Protein 9YH9 (pdb70)

Foldseek 3Di:
DVPPADQWDDADDAFDQPDQDDPDAEADAVQEQAPPFQAKEKEFEAARSRQGQAFKKKFKAAADQQGDGDNPHRRRTHIWTAHRRRMTMHTHHFGHKDFPDDPPDDPPTQIAWTKMWIWIDDVPRTFHTHIAHAPPTPCLVPHPTRDPLRHWDDPDPPNRYTYDYGYTHD/DPVPQDQWDDADDAFDPPDADDPDAEADAQQEQAPPFQAKEKEFEAARSRQGDAFKKKFKAAAAQVQHGDNPHRRRTHIWTQHRRRMTMHTHHFGHKDFPDDPVDPPPTDIAWTKMWIWIDDVPRTFHTHIAHAPPTPCLVPHPTRDVLRHWDDPDCVSNYTYDYGYTHDDDD

Structure (mmCIF, N/CA/C/O backbone):
data_9YH9
#
_entry.id   9YH9
#
_cell.length_a   47.745
_cell.length_b   56.463
_cell.length_c   138.456
_cell.angle_alpha   90.00
_cell.angle_beta   90.00
_cell.angle_gamma   90.00
#
_symmetry.space_group_name_H-M   'P 21 21 21'
#
loop_
_entity.id
_entity.type
_entity.pdbx_description
1 polymer 'Catechol 1,2-deoxygenase'
2 non-polymer 'FE (III) ION'
3 water water
#
loop_
_atom_site.group_PDB
_atom_site.id
_atom_site.type_symbol
_atom_site.label_atom_id
_atom_site.label_alt_id
_atom_site.label_comp_id
_atom_site.label_asym_id
_atom_site.label_entity_id
_atom_site.label_seq_id
_atom_site.pdbx_PDB_ins_code
_atom_site.Cartn_x
_atom_site.Cartn_y
_atom_site.Cartn_z
_atom_site.occupancy
_atom_site.B_iso_or_equiv
_atom_site.auth_seq_id
_atom_site.auth_comp_id
_atom_site.auth_asym_id
_atom_site.auth_atom_id
_atom_site.pdbx_PDB_model_num
ATOM 1 N N . GLY A 1 4 ? -35.930 -5.716 6.151 1.00 65.03 4 GLY A N 1
ATOM 2 C CA . GLY A 1 4 ? -35.065 -4.654 5.671 1.00 61.98 4 GLY A CA 1
ATOM 3 C C . GLY A 1 4 ? -34.335 -3.971 6.811 1.00 65.58 4 GLY A C 1
ATOM 4 O O . GLY A 1 4 ? -34.462 -4.389 7.963 1.00 57.64 4 GLY A O 1
ATOM 5 N N . TYR A 1 5 ? -33.586 -2.906 6.499 1.00 63.63 5 TYR A N 1
ATOM 6 C CA . TYR A 1 5 ? -32.792 -2.228 7.523 1.00 65.41 5 TYR A CA 1
ATOM 7 C C . TYR A 1 5 ? -33.640 -1.848 8.736 1.00 61.63 5 TYR A C 1
ATOM 8 O O . TYR A 1 5 ? -33.220 -2.034 9.886 1.00 54.48 5 TYR A O 1
ATOM 17 N N . GLY A 1 6 ? -34.844 -1.331 8.497 1.00 47.95 6 GLY A N 1
ATOM 18 C CA . GLY A 1 6 ? -35.580 -0.659 9.557 1.00 59.23 6 GLY A CA 1
ATOM 19 C C . GLY A 1 6 ? -35.766 -1.480 10.820 1.00 51.38 6 GLY A C 1
ATOM 20 O O . GLY A 1 6 ? -35.833 -0.922 11.916 1.00 54.15 6 GLY A O 1
ATOM 21 N N . ALA A 1 7 ? -35.857 -2.807 10.695 1.00 53.79 7 ALA A N 1
ATOM 22 C CA . ALA A 1 7 ? -36.202 -3.652 11.835 1.00 56.44 7 ALA A CA 1
ATOM 23 C C . ALA A 1 7 ? -35.024 -3.952 12.756 1.00 54.43 7 ALA A C 1
ATOM 24 O O . ALA A 1 7 ? -35.233 -4.354 13.908 1.00 49.38 7 ALA A O 1
ATOM 26 N N . GLN A 1 8 ? -33.805 -3.752 12.292 1.00 45.29 8 GLN A N 1
ATOM 27 C CA . GLN A 1 8 ? -32.653 -4.354 12.942 1.00 39.12 8 GLN A CA 1
ATOM 28 C C . GLN A 1 8 ? -32.183 -3.518 14.127 1.00 32.19 8 GLN A C 1
ATOM 29 O O . GLN A 1 8 ? -31.838 -2.349 13.947 1.00 35.84 8 GLN A O 1
ATOM 35 N N . PRO A 1 9 ? -32.101 -4.082 15.331 1.00 34.83 9 PRO A N 1
ATOM 36 C CA . PRO A 1 9 ? -31.515 -3.343 16.457 1.00 27.29 9 PRO A CA 1
ATOM 37 C C . PRO A 1 9 ? -30.027 -3.077 16.242 1.00 28.53 9 PRO A C 1
ATOM 38 O O . PRO A 1 9 ? -29.372 -3.729 15.425 1.00 29.53 9 PRO A O 1
ATOM 42 N N . ARG A 1 10 ? -29.514 -2.074 16.965 1.00 24.95 10 ARG A N 1
ATOM 43 C CA . ARG A 1 10 ? -28.085 -1.802 16.986 1.00 24.02 10 ARG A CA 1
ATOM 44 C C . ARG A 1 10 ? -27.370 -2.933 17.712 1.00 24.02 10 ARG A C 1
ATOM 45 O O . ARG A 1 10 ? -27.853 -3.441 18.728 1.00 22.16 10 ARG A O 1
ATOM 53 N N . HIS A 1 11 ? -26.237 -3.367 17.163 1.00 22.18 11 HIS A N 1
ATOM 54 C CA . HIS A 1 11 ? -25.465 -4.418 17.796 1.00 19.27 11 HIS A CA 1
ATOM 55 C C . HIS A 1 11 ? -24.851 -3.905 19.082 1.00 19.41 11 HIS A C 1
ATOM 56 O O . HIS A 1 11 ? -24.613 -2.699 19.250 1.00 20.69 11 HIS A O 1
ATOM 63 N N . LEU A 1 12 ? -24.612 -4.835 20.016 1.00 20.34 12 LEU A N 1
ATOM 64 C CA . LEU A 1 12 ? -23.910 -4.527 21.261 1.00 18.41 12 LEU A CA 1
ATOM 65 C C . LEU A 1 12 ? -22.417 -4.632 21.031 1.00 20.63 12 LEU A C 1
ATOM 66 O O . LEU A 1 12 ? -21.965 -5.570 20.383 1.00 17.80 12 LEU A O 1
ATOM 71 N N . PRO A 1 13 ? -21.626 -3.716 21.568 1.00 19.87 13 PRO A N 1
ATOM 72 C CA . PRO A 1 13 ? -20.164 -3.855 21.437 1.00 19.86 13 PRO A CA 1
ATOM 73 C C . PRO A 1 13 ? -19.635 -5.133 22.079 1.00 21.14 13 PRO A C 1
ATOM 74 O O . PRO A 1 13 ? -20.096 -5.560 23.139 1.00 18.80 13 PRO A O 1
ATOM 78 N N . LEU A 1 14 ? -18.616 -5.716 21.438 1.00 19.90 14 LEU A N 1
ATOM 79 C CA . LEU A 1 14 ? -18.019 -6.954 21.936 1.00 18.23 14 LEU A CA 1
ATOM 80 C C . LEU A 1 14 ? -17.188 -6.690 23.184 1.00 20.41 14 LEU A C 1
ATOM 81 O O . LEU A 1 14 ? -16.510 -5.657 23.290 1.00 20.49 14 LEU A O 1
ATOM 86 N N . THR A 1 15 ? -17.289 -7.598 24.149 1.00 17.70 15 THR A N 1
ATOM 87 C CA . THR A 1 15 ? -16.387 -7.579 25.299 1.00 17.99 15 THR A CA 1
ATOM 88 C C . THR A 1 15 ? -14.975 -7.773 24.796 1.00 17.05 15 THR A C 1
ATOM 89 O O . THR A 1 15 ? -14.712 -8.682 24.001 1.00 18.64 15 THR A O 1
ATOM 93 N N . GLY A 1 16 ? -14.063 -6.925 25.271 1.00 20.15 16 GLY A N 1
ATOM 94 C CA . GLY A 1 16 ? -12.702 -7.007 24.825 1.00 19.24 16 GLY A CA 1
ATOM 95 C C . GLY A 1 16 ? -12.032 -8.287 25.292 1.00 19.71 16 GLY A C 1
ATOM 96 O O . GLY A 1 16 ? -12.407 -8.882 26.312 1.00 17.03 16 GLY A O 1
ATOM 97 N N . THR A 1 17 ? -11.034 -8.713 24.528 1.00 18.22 17 THR A N 1
ATOM 98 C CA . THR A 1 17 ? -10.160 -9.814 24.944 1.00 15.92 17 THR A CA 1
ATOM 99 C C . THR A 1 17 ? -9.120 -9.312 25.953 1.00 15.80 17 THR A C 1
ATOM 100 O O . THR A 1 17 ? -8.929 -8.104 26.147 1.00 17.28 17 THR A O 1
ATOM 104 N N . ASP A 1 18 ? -8.382 -10.255 26.548 1.00 15.38 18 ASP A N 1
ATOM 105 C CA . ASP A 1 18 ? -7.251 -9.915 27.406 1.00 14.00 18 ASP A CA 1
ATOM 106 C C . ASP A 1 18 ? -6.286 -11.087 27.376 1.00 16.19 18 ASP A C 1
ATOM 107 O O . ASP A 1 18 ? -6.587 -12.146 26.813 1.00 17.29 18 ASP A O 1
ATOM 112 N N . ILE A 1 19 ? -5.074 -10.833 27.870 1.00 15.83 19 ILE A N 1
ATOM 113 C CA . ILE A 1 19 ? -4.026 -11.847 27.881 1.00 17.11 19 ILE A CA 1
ATOM 114 C C . ILE A 1 19 ? -4.465 -13.018 28.750 1.00 16.06 19 ILE A C 1
ATOM 115 O O . ILE A 1 19 ? -5.226 -12.858 29.715 1.00 17.85 19 ILE A O 1
ATOM 120 N N . LEU A 1 20 ? -3.970 -14.214 28.392 1.00 15.62 20 LEU A N 1
ATOM 121 C CA . LEU A 1 20 ? -4.212 -15.415 29.172 1.00 19.47 20 LEU A CA 1
ATOM 122 C C . LEU A 1 20 ? -3.479 -15.359 30.504 1.00 16.84 20 LEU A C 1
ATOM 123 O O . LEU A 1 20 ? -3.998 -15.819 31.524 1.00 17.34 20 LEU A O 1
ATOM 128 N N . GLY A 1 21 ? -2.254 -14.849 30.486 1.00 18.04 21 GLY A N 1
ATOM 129 C CA . GLY A 1 21 ? -1.361 -14.925 31.613 1.00 16.63 21 GLY A CA 1
ATOM 130 C C . GLY A 1 21 ? -0.791 -16.326 31.699 1.00 17.90 21 GLY A C 1
ATOM 131 O O . GLY A 1 21 ? -1.075 -17.188 30.858 1.00 22.02 21 GLY A O 1
ATOM 132 N N . PRO A 1 22 ? 0.051 -16.578 32.699 1.00 16.55 22 PRO A N 1
ATOM 133 C CA . PRO A 1 22 ? 0.724 -17.887 32.806 1.00 17.05 22 PRO A CA 1
ATOM 134 C C . PRO A 1 22 ? 0.032 -18.915 33.688 1.00 17.05 22 PRO A C 1
ATOM 135 O O . PRO A 1 22 ? 0.571 -20.020 33.852 1.00 19.96 22 PRO A O 1
ATOM 139 N N . PHE A 1 23 ? -1.119 -18.579 34.274 1.00 16.95 23 PHE A N 1
ATOM 140 C CA . PHE A 1 23 ? -1.693 -19.394 35.343 1.00 18.15 23 PHE A CA 1
ATOM 141 C C . PHE A 1 23 ? -2.962 -20.139 34.930 1.00 17.50 23 PHE A C 1
ATOM 142 O O . PHE A 1 23 ? -3.599 -20.769 35.790 1.00 17.81 23 PHE A O 1
ATOM 150 N N . TYR A 1 24 ? -3.324 -20.149 33.644 1.00 16.68 24 TYR A N 1
ATOM 151 C CA . TYR A 1 24 ? -4.457 -20.968 33.225 1.00 17.92 24 TYR A CA 1
ATOM 152 C C . TYR A 1 24 ? -4.124 -22.444 33.336 1.00 18.62 24 TYR A C 1
ATOM 153 O O . TYR A 1 24 ? -3.031 -22.882 32.954 1.00 19.73 24 TYR A O 1
ATOM 162 N N . ARG A 1 25 ? -5.085 -23.226 33.826 1.00 16.90 25 ARG A N 1
ATOM 163 C CA . ARG A 1 25 ? -4.915 -24.675 33.903 1.00 17.11 25 ARG A CA 1
ATOM 164 C C . ARG A 1 25 ? -6.173 -25.348 33.368 1.00 16.49 25 ARG A C 1
ATOM 165 O O . ARG A 1 25 ? -7.264 -25.181 33.953 1.00 19.99 25 ARG A O 1
ATOM 173 N N . PRO A 1 26 ? -6.073 -26.123 32.290 1.00 18.14 26 PRO A N 1
ATOM 174 C CA . PRO A 1 26 ? -7.227 -26.914 31.849 1.00 17.28 26 PRO A CA 1
ATOM 175 C C . PRO A 1 26 ? -7.629 -27.949 32.884 1.00 19.39 26 PRO A C 1
ATOM 176 O O . PRO A 1 26 ? -6.833 -28.379 33.723 1.00 19.98 26 PRO A O 1
ATOM 180 N N . GLY A 1 27 ? -8.896 -28.344 32.816 1.00 20.26 27 GLY A N 1
ATOM 181 C CA . GLY A 1 27 ? -9.424 -29.411 33.637 1.00 21.81 27 GLY A CA 1
ATOM 182 C C . GLY A 1 27 ? -10.203 -28.986 34.861 1.00 19.95 27 GLY A C 1
ATOM 183 O O . GLY A 1 27 ? -10.521 -29.846 35.700 1.00 24.63 27 GLY A O 1
ATOM 184 N N . ALA A 1 28 ? -10.535 -27.703 34.983 1.00 20.96 28 ALA A N 1
ATOM 185 C CA . ALA A 1 28 ? -11.254 -27.233 36.160 1.00 18.88 28 ALA A CA 1
ATOM 186 C C . ALA A 1 28 ? -12.619 -27.912 36.224 1.00 24.26 28 ALA A C 1
ATOM 187 O O . ALA A 1 28 ? -13.228 -28.172 35.185 1.00 21.41 28 ALA A O 1
ATOM 189 N N . PRO A 1 29 ? -13.075 -28.294 37.414 1.00 25.33 29 PRO A N 1
ATOM 190 C CA . PRO A 1 29 ? -14.338 -29.024 37.527 1.00 22.20 29 PRO A CA 1
ATOM 191 C C . PRO A 1 29 ? -15.538 -28.119 37.297 1.00 23.06 29 PRO A C 1
ATOM 192 O O . PRO A 1 29 ? -15.498 -26.921 37.567 1.00 20.13 29 PRO A O 1
ATOM 196 N N . ASP A 1 30 ? -16.614 -28.712 36.791 1.00 23.19 30 ASP A N 1
ATOM 197 C CA . ASP A 1 30 ? -17.902 -28.039 36.840 1.00 25.16 30 ASP A CA 1
ATOM 198 C C . ASP A 1 30 ? -18.280 -27.827 38.302 1.00 25.31 30 ASP A C 1
ATOM 199 O O . ASP A 1 30 ? -18.074 -28.699 39.150 1.00 28.14 30 ASP A O 1
ATOM 204 N N . ARG A 1 31 ? -18.795 -26.643 38.606 1.00 21.18 31 ARG A N 1
ATOM 205 C CA . ARG A 1 31 ? -19.153 -26.226 39.959 1.00 24.77 31 ARG A CA 1
ATOM 206 C C . ARG A 1 31 ? -20.650 -25.956 39.921 1.00 24.42 31 ARG A C 1
ATOM 207 O O . ARG A 1 31 ? -21.082 -24.838 39.580 1.00 24.21 31 ARG A O 1
ATOM 215 N N . PRO A 1 32 ? -21.483 -26.964 40.186 1.00 30.20 32 PRO A N 1
ATOM 216 C CA . PRO A 1 32 ? -22.925 -26.749 40.037 1.00 29.31 32 PRO A CA 1
ATOM 217 C C . PRO A 1 32 ? -23.476 -25.701 40.985 1.00 31.72 32 PRO A C 1
ATOM 218 O O . PRO A 1 32 ? -24.450 -25.025 40.632 1.00 37.30 32 PRO A O 1
ATOM 222 N N . ASP A 1 33 ? -22.889 -25.533 42.168 1.00 31.19 33 ASP A N 1
ATOM 223 C CA . ASP A 1 33 ? -23.320 -24.479 43.085 1.00 35.06 33 ASP A CA 1
ATOM 224 C C . ASP A 1 33 ? -22.566 -23.167 42.895 1.00 31.20 33 ASP A C 1
ATOM 225 O O . ASP A 1 33 ? -22.822 -22.210 43.636 1.00 31.70 33 ASP A O 1
ATOM 230 N N . GLY A 1 34 ? -21.666 -23.080 41.909 1.00 26.93 34 GLY A N 1
ATOM 231 C CA . GLY A 1 34 ? -20.933 -21.866 41.626 1.00 24.84 34 GLY A CA 1
ATOM 232 C C . GLY A 1 34 ? -19.862 -21.493 42.624 1.00 23.94 34 GLY A C 1
ATOM 233 O O . GLY A 1 34 ? -19.278 -20.416 42.505 1.00 25.11 34 GLY A O 1
ATOM 234 N N . VAL A 1 35 ? -19.581 -22.328 43.615 1.00 27.37 35 VAL A N 1
ATOM 235 C CA . VAL A 1 35 ? -18.677 -21.937 44.686 1.00 22.58 35 VAL A CA 1
ATOM 236 C C . VAL A 1 35 ? -17.251 -22.306 44.306 1.00 23.29 35 VAL A C 1
ATOM 237 O O . VAL A 1 35 ? -16.918 -23.487 44.165 1.00 23.81 35 VAL A O 1
ATOM 241 N N . LEU A 1 36 ? -16.397 -21.290 44.165 1.00 23.45 36 LEU A N 1
ATOM 242 C CA . LEU A 1 36 ? -15.026 -21.520 43.713 1.00 22.91 36 LEU A CA 1
ATOM 243 C C . LEU A 1 36 ? -14.058 -21.850 44.833 1.00 23.77 36 LEU A C 1
ATOM 244 O O . LEU A 1 36 ? -12.966 -22.350 44.551 1.00 26.36 36 LEU A O 1
ATOM 249 N N . CYS A 1 37 ? -14.405 -21.565 46.088 1.00 22.74 37 CYS A N 1
ATOM 250 C CA . CYS A 1 37 ? -13.482 -21.832 47.173 1.00 26.19 37 CYS A CA 1
ATOM 251 C C . CYS A 1 37 ? -14.240 -21.875 48.484 1.00 30.65 37 CYS A C 1
ATOM 252 O O . CYS A 1 37 ? -15.340 -21.332 48.620 1.00 28.69 37 CYS A O 1
ATOM 255 N N . ASP A 1 38 ? -13.602 -22.518 49.443 1.00 30.06 38 ASP A N 1
ATOM 256 C CA . ASP A 1 38 ? -14.068 -22.523 50.816 1.00 37.40 38 ASP A CA 1
ATOM 257 C C . ASP A 1 38 ? -14.128 -21.103 51.352 1.00 34.70 38 ASP A C 1
ATOM 258 O O . ASP A 1 38 ? -13.228 -20.299 51.109 1.00 32.03 38 ASP A O 1
ATOM 263 N N . GLY A 1 39 ? -15.207 -20.780 52.065 1.00 33.31 39 GLY A N 1
ATOM 264 C CA . GLY A 1 39 ? -15.331 -19.460 52.665 1.00 30.93 39 GLY A CA 1
ATOM 265 C C . GLY A 1 39 ? -15.614 -18.331 51.704 1.00 31.53 39 GLY A C 1
ATOM 266 O O . GLY A 1 39 ? -15.446 -17.166 52.067 1.00 32.64 39 GLY A O 1
ATOM 267 N N . ALA A 1 40 ? -16.061 -18.634 50.491 1.00 27.97 40 ALA A N 1
ATOM 268 C CA . ALA A 1 40 ? -16.379 -17.585 49.537 1.00 29.15 40 ALA A CA 1
ATOM 269 C C . ALA A 1 40 ? -17.485 -16.680 50.077 1.00 32.89 40 ALA A C 1
ATOM 270 O O . ALA A 1 40 ? -18.463 -17.151 50.658 1.00 31.21 40 ALA A O 1
ATOM 272 N N . THR A 1 41 ? -17.323 -15.363 49.890 1.00 30.21 41 THR A N 1
ATOM 273 C CA . THR A 1 41 ? -18.347 -14.400 50.287 1.00 32.67 41 THR A CA 1
ATOM 274 C C . THR A 1 41 ? -18.704 -13.369 49.216 1.00 34.04 41 THR A C 1
ATOM 275 O O . THR A 1 41 ? -19.623 -12.569 49.440 1.00 33.91 41 THR A O 1
ATOM 279 N N . VAL A 1 42 ? -18.017 -13.360 48.075 1.00 25.07 42 VAL A N 1
ATOM 280 C CA . VAL A 1 42 ? -18.203 -12.366 47.028 1.00 24.79 42 VAL A CA 1
ATOM 281 C C . VAL A 1 42 ? -18.916 -13.024 45.858 1.00 27.36 42 VAL A C 1
ATOM 282 O O . VAL A 1 42 ? -18.482 -14.066 45.366 1.00 27.89 42 VAL A O 1
ATOM 286 N N . GLU A 1 43 ? -19.989 -12.412 45.393 1.00 24.32 43 GLU A N 1
ATOM 287 C CA . GLU A 1 43 ? -20.776 -12.969 44.298 1.00 22.74 43 GLU A CA 1
ATOM 288 C C . GLU A 1 43 ? -20.549 -12.134 43.050 1.00 22.64 43 GLU A C 1
ATOM 289 O O . GLU A 1 43 ? -20.616 -10.904 43.111 1.00 24.78 43 GLU A O 1
ATOM 295 N N . LEU A 1 44 ? -20.282 -12.803 41.933 1.00 21.70 44 LEU A N 1
ATOM 296 C CA . LEU A 1 44 ? -20.329 -12.211 40.601 1.00 21.44 44 LEU A CA 1
ATOM 297 C C . LEU A 1 44 ? -21.479 -12.857 39.840 1.00 24.48 44 LEU A C 1
ATOM 298 O O . LEU A 1 44 ? -21.602 -14.087 39.827 1.00 24.45 44 LEU A O 1
ATOM 303 N N . ASN A 1 45 ? -22.319 -12.040 39.212 1.00 23.87 45 ASN A N 1
ATOM 304 C CA . ASN A 1 45 ? -23.436 -12.538 38.415 1.00 23.29 45 ASN A CA 1
ATOM 305 C C . ASN A 1 45 ? -23.555 -11.715 37.144 1.00 25.18 45 ASN 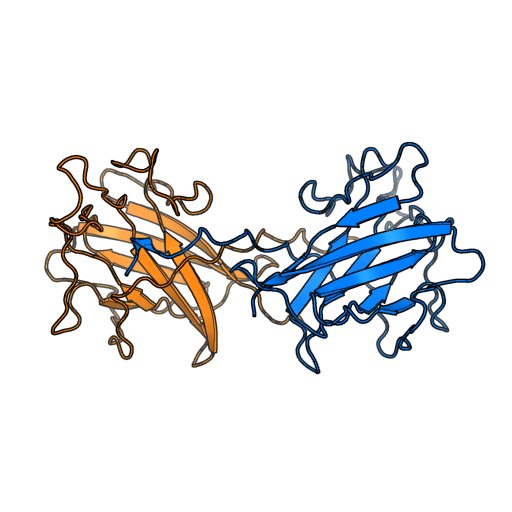A C 1
ATOM 306 O O . ASN A 1 45 ? -22.934 -10.662 37.004 1.00 23.82 45 ASN A O 1
ATOM 311 N N . GLY A 1 46 ? -24.362 -12.200 36.203 1.00 21.90 46 GLY A N 1
ATOM 312 C CA . GLY A 1 46 ? -24.570 -11.466 34.968 1.00 20.39 46 GLY A CA 1
ATOM 313 C C . GLY A 1 46 ? -25.150 -12.365 33.890 1.00 22.31 46 GLY A C 1
ATOM 314 O O . GLY A 1 46 ? -25.696 -13.425 34.183 1.00 21.90 46 GLY A O 1
ATOM 315 N N . ARG A 1 47 ? -25.058 -11.888 32.646 1.00 18.74 47 ARG A N 1
ATOM 316 C CA . ARG A 1 47 ? -25.560 -12.622 31.494 1.00 22.35 47 ARG A CA 1
ATOM 317 C C . ARG A 1 47 ? -24.467 -12.786 30.464 1.00 23.24 47 ARG A C 1
ATOM 318 O O . ARG A 1 47 ? -23.537 -11.980 30.398 1.00 21.98 47 ARG A O 1
ATOM 326 N N . VAL A 1 48 ? -24.591 -13.828 29.645 1.00 17.98 48 VAL A N 1
ATOM 327 C CA . VAL A 1 48 ? -23.792 -13.992 28.436 1.00 19.40 48 VAL A CA 1
ATOM 328 C C . VAL A 1 48 ? -24.726 -13.769 27.255 1.00 19.92 48 VAL A C 1
ATOM 329 O O . VAL A 1 48 ? -25.712 -14.500 27.093 1.00 20.70 48 VAL A O 1
ATOM 333 N N . LEU A 1 49 ? -24.413 -12.765 26.453 1.00 20.95 49 LEU A N 1
ATOM 334 C CA . LEU A 1 49 ? -25.186 -12.356 25.292 1.00 19.15 49 LEU A CA 1
ATOM 335 C C . LEU A 1 49 ? -24.301 -12.416 24.055 1.00 18.52 49 LEU A C 1
ATOM 336 O O . LEU A 1 49 ? -23.068 -12.355 24.149 1.00 19.58 49 LEU A O 1
ATOM 341 N N . ASP A 1 50 ? -24.919 -12.512 22.891 1.00 18.89 50 ASP A N 1
ATOM 342 C CA . ASP A 1 50 ? -24.184 -12.327 21.644 1.00 20.48 50 ASP A CA 1
ATOM 343 C C . ASP A 1 50 ? -24.341 -10.887 21.143 1.00 20.42 50 ASP A C 1
ATOM 344 O O . ASP A 1 50 ? -24.948 -10.034 21.798 1.00 21.02 50 ASP A O 1
ATOM 349 N N . GLN A 1 51 ? -23.739 -10.601 19.981 1.00 20.56 51 GLN A N 1
ATOM 350 C CA . GLN A 1 51 ? -23.682 -9.220 19.489 1.00 24.60 51 GLN A CA 1
ATOM 351 C C . GLN A 1 51 ? -25.054 -8.670 19.122 1.00 25.35 51 GLN A C 1
ATOM 352 O O . GLN A 1 51 ? -25.209 -7.453 18.980 1.00 27.58 51 GLN A O 1
ATOM 358 N N . GLU A 1 52 ? -26.044 -9.530 18.956 1.00 23.07 52 GLU A N 1
ATOM 359 C CA . GLU A 1 52 ? -27.405 -9.109 18.670 1.00 26.07 52 GLU A CA 1
ATOM 360 C C . GLU A 1 52 ? -28.208 -8.931 19.936 1.00 26.02 52 GLU A C 1
ATOM 361 O O . GLU A 1 52 ? -29.407 -8.606 19.872 1.00 33.92 52 GLU A O 1
ATOM 367 N N . GLY A 1 53 ? -27.575 -9.134 21.083 1.00 24.26 53 GLY A N 1
ATOM 368 C CA . GLY A 1 53 ? -28.273 -9.084 22.349 1.00 25.93 53 GLY A CA 1
ATOM 369 C C . GLY A 1 53 ? -29.048 -10.331 22.703 1.00 28.67 53 GLY A C 1
ATOM 370 O O . GLY A 1 53 ? -29.834 -10.305 23.664 1.00 31.95 53 GLY A O 1
ATOM 371 N N . LYS A 1 54 ? -28.874 -11.418 21.959 1.00 30.63 54 LYS A N 1
ATOM 372 C CA . LYS A 1 54 ? -29.572 -12.666 22.260 1.00 31.72 54 LYS A CA 1
ATOM 373 C C . LYS A 1 54 ? -28.790 -13.465 23.295 1.00 26.20 54 LYS A C 1
ATOM 374 O O . LYS A 1 54 ? -27.558 -13.462 23.317 1.00 26.67 54 LYS A O 1
ATOM 380 N N . THR A 1 55 ? -29.518 -14.153 24.157 1.00 30.36 55 THR A N 1
ATOM 381 C CA . THR A 1 55 ? -28.841 -14.903 25.194 1.00 26.28 55 THR A CA 1
ATOM 382 C C . THR A 1 55 ? -28.160 -16.129 24.600 1.00 27.61 55 THR A C 1
ATOM 383 O O . THR A 1 55 ? -28.645 -16.749 23.647 1.00 32.34 55 THR A O 1
ATOM 387 N N . VAL A 1 56 ? -27.020 -16.462 25.181 1.00 27.46 56 VAL A N 1
ATOM 388 C CA . VAL A 1 56 ? -26.232 -17.616 24.768 1.00 27.21 56 VAL A CA 1
ATOM 389 C C . VAL A 1 56 ? -26.525 -18.693 25.805 1.00 29.53 56 VAL A C 1
ATOM 390 O O . VAL A 1 56 ? -25.864 -18.805 26.851 1.00 29.72 56 VAL A O 1
ATOM 394 N N . SER A 1 57 ? -27.514 -19.512 25.487 1.00 32.78 57 SER A N 1
ATOM 395 C CA A SER A 1 57 ? -27.931 -20.568 26.399 0.38 35.45 57 SER A CA 1
ATOM 396 C CA B SER A 1 57 ? -27.933 -20.573 26.391 0.62 35.48 57 SER A CA 1
ATOM 397 C C . SER A 1 57 ? -26.832 -21.617 26.538 1.00 33.53 57 SER A C 1
ATOM 398 O O . SER A 1 57 ? -26.244 -22.063 25.547 1.00 39.89 57 SER A O 1
ATOM 403 N N . GLY A 1 58 ? -26.556 -22.009 27.783 1.00 36.53 58 GLY A N 1
ATOM 404 C CA . GLY A 1 58 ? -25.595 -23.062 28.050 1.00 33.50 58 GLY A CA 1
ATOM 405 C C . GLY A 1 58 ? -24.151 -22.659 27.926 1.00 28.81 58 GLY A C 1
ATOM 406 O O . GLY A 1 58 ? -23.263 -23.520 28.003 1.00 30.94 58 GLY A O 1
ATOM 407 N N . ALA A 1 59 ? -23.876 -21.381 27.740 1.00 23.83 59 ALA A N 1
ATOM 408 C CA . ALA A 1 59 ? -22.498 -20.933 27.801 1.00 21.75 59 ALA A CA 1
ATOM 409 C C . ALA A 1 59 ? -21.882 -21.320 29.137 1.00 22.24 59 ALA A C 1
ATOM 410 O O . ALA A 1 59 ? -22.567 -21.416 30.151 1.00 27.01 59 ALA A O 1
ATOM 412 N N . VAL A 1 60 ? -20.574 -21.550 29.136 1.00 20.47 60 VAL A N 1
ATOM 413 C CA . VAL A 1 60 ? -19.847 -21.889 30.360 1.00 19.43 60 VAL A CA 1
ATOM 414 C C . VAL A 1 60 ? -18.723 -20.887 30.564 1.00 19.47 60 VAL A C 1
ATOM 415 O O . VAL A 1 60 ? -17.997 -20.554 29.624 1.00 21.79 60 VAL A O 1
ATOM 419 N N A LEU A 1 61 ? -18.569 -20.423 31.806 0.20 17.60 61 LEU A N 1
ATOM 420 N N B LEU A 1 61 ? -18.614 -20.379 31.783 0.80 17.49 61 LEU A N 1
ATOM 421 C CA A LEU A 1 61 ? -17.458 -19.561 32.203 0.20 18.20 61 LEU A CA 1
ATOM 422 C CA B LEU A 1 61 ? -17.471 -19.571 32.194 0.80 18.20 61 LEU A CA 1
ATOM 423 C C A LEU A 1 61 ? -16.386 -20.392 32.902 0.20 17.77 61 LEU A C 1
ATOM 424 C C B LEU A 1 61 ? -16.414 -20.462 32.851 0.80 17.77 61 LEU A C 1
ATOM 425 O O A LEU A 1 61 ? -16.632 -20.961 33.972 0.20 18.59 61 LEU A O 1
ATOM 426 O O B LEU A 1 61 ? -16.707 -21.182 33.813 0.80 18.77 61 LEU A O 1
ATOM 435 N N . ASP A 1 62 ? -15.199 -20.432 32.304 1.00 15.62 62 ASP A N 1
ATOM 436 C CA . ASP A 1 62 ? -14.040 -21.188 32.798 1.00 15.79 62 ASP A CA 1
ATOM 437 C C . ASP A 1 62 ? -13.204 -20.134 33.526 1.00 15.85 62 ASP A C 1
ATOM 438 O O . ASP A 1 62 ? -12.566 -19.299 32.891 1.00 15.62 62 ASP A O 1
ATOM 443 N N . VAL A 1 63 ? -13.259 -20.129 34.862 1.00 16.46 63 VAL A N 1
ATOM 444 C CA . VAL A 1 63 ? -12.817 -19.003 35.680 1.00 16.31 63 VAL A CA 1
ATOM 445 C C . VAL A 1 63 ? -11.595 -19.402 36.497 1.00 14.70 63 VAL A C 1
ATOM 446 O O . VAL A 1 63 ? -11.531 -20.513 37.015 1.00 16.81 63 VAL A O 1
ATOM 450 N N . TRP A 1 64 ? -10.624 -18.484 36.628 1.00 14.87 64 TRP A N 1
ATOM 451 C CA . TRP A 1 64 ? -9.531 -18.711 37.557 1.00 15.49 64 TRP A CA 1
ATOM 452 C C . TRP A 1 64 ? -9.032 -17.380 38.090 1.00 14.89 64 TRP A C 1
ATOM 453 O O . TRP A 1 64 ? -9.123 -16.351 37.413 1.00 14.84 64 TRP A O 1
ATOM 464 N N . GLN A 1 65 ? -8.516 -17.415 39.313 1.00 16.42 65 GLN A N 1
ATOM 465 C CA . GLN A 1 65 ? -8.051 -16.203 39.963 1.00 15.08 65 GLN A CA 1
ATOM 466 C C . GLN A 1 65 ? -7.092 -16.530 41.097 1.00 14.15 65 GLN A C 1
ATOM 467 O O . GLN A 1 65 ? -6.976 -17.668 41.550 1.00 16.85 65 GLN A O 1
ATOM 473 N N . ALA A 1 66 ? -6.414 -15.475 41.563 1.00 17.35 66 ALA A N 1
ATOM 474 C CA . ALA A 1 66 ? -5.611 -15.512 42.769 1.00 15.93 66 ALA A CA 1
ATOM 475 C C . ALA A 1 66 ? -6.483 -15.406 44.026 1.00 19.53 66 ALA A C 1
ATOM 476 O O . ALA A 1 66 ? -7.627 -14.908 44.009 1.00 18.63 66 ALA A O 1
ATOM 478 N N . ASP A 1 67 ? -5.926 -15.887 45.131 1.00 18.38 67 ASP A N 1
ATOM 479 C CA . ASP A 1 67 ? -6.534 -15.739 46.449 1.00 18.55 67 ASP A CA 1
ATOM 480 C C . ASP A 1 67 ? -6.234 -14.342 46.995 1.00 19.55 67 ASP A C 1
ATOM 481 O O . ASP A 1 67 ? -5.661 -13.498 46.311 1.00 21.99 67 ASP A O 1
ATOM 486 N N . ALA A 1 68 ? -6.659 -14.068 48.231 1.00 24.29 68 ALA A N 1
ATOM 487 C CA . ALA A 1 68 ? -6.557 -12.714 48.754 1.00 25.51 68 ALA A CA 1
ATOM 488 C C . ALA A 1 68 ? -5.108 -12.280 48.934 1.00 28.93 68 ALA A C 1
ATOM 489 O O . ALA A 1 68 ? -4.833 -11.081 48.999 1.00 29.80 68 ALA A O 1
ATOM 491 N N . GLU A 1 69 ? -4.181 -13.230 48.999 1.00 26.58 69 GLU A N 1
ATOM 492 C CA . GLU A 1 69 ? -2.757 -12.942 49.100 1.00 29.35 69 GLU A CA 1
ATOM 493 C C . GLU A 1 69 ? -2.068 -12.890 47.738 1.00 27.02 69 GLU A C 1
ATOM 494 O O . GLU A 1 69 ? -0.840 -12.720 47.687 1.00 31.32 69 GLU A O 1
ATOM 500 N N . GLY A 1 70 ? -2.825 -13.011 46.641 1.00 24.47 70 GLY A N 1
ATOM 501 C CA . GLY A 1 70 ? -2.258 -12.917 45.311 1.00 20.82 70 GLY A CA 1
ATOM 502 C C . GLY A 1 70 ? -1.644 -14.186 44.784 1.00 25.61 70 GLY A C 1
ATOM 503 O O . GLY A 1 70 ? -0.847 -14.127 43.832 1.00 26.97 70 GLY A O 1
ATOM 504 N N . ARG A 1 71 ? -2.013 -15.339 45.346 1.00 21.56 71 ARG A N 1
ATOM 505 C CA . ARG A 1 71 ? -1.488 -16.625 44.914 1.00 20.89 71 ARG A CA 1
ATOM 506 C C . ARG A 1 71 ? -2.520 -17.448 44.169 1.00 23.71 71 ARG A C 1
ATOM 507 O O . ARG A 1 71 ? -3.668 -17.576 44.606 1.00 21.57 71 ARG A O 1
ATOM 515 N N . TYR A 1 72 ? -2.081 -18.050 43.073 1.00 19.94 72 TYR A N 1
ATOM 516 C CA . TYR A 1 72 ? -2.864 -19.002 42.307 1.00 18.69 72 TYR A CA 1
ATOM 517 C C . TYR A 1 72 ? -2.573 -20.430 42.777 1.00 20.21 72 TYR A C 1
ATOM 518 O O . TYR A 1 72 ? -1.455 -20.763 43.156 1.00 24.04 72 TYR A O 1
ATOM 527 N N . ASP A 1 73 ? -3.576 -21.293 42.654 1.00 21.85 73 ASP A N 1
ATOM 528 C CA . ASP A 1 73 ? -3.394 -22.719 42.931 1.00 22.05 73 ASP A CA 1
ATOM 529 C C . ASP A 1 73 ? -2.810 -23.385 41.688 1.00 22.43 73 ASP A C 1
ATOM 530 O O . ASP A 1 73 ? -3.474 -23.493 40.654 1.00 21.93 73 ASP A O 1
ATOM 535 N N . LEU A 1 74 ? -1.551 -23.795 41.773 1.00 28.32 74 LEU A N 1
ATOM 536 C CA . LEU A 1 74 ? -0.892 -24.483 40.672 1.00 30.69 74 LEU A CA 1
ATOM 537 C C . LEU A 1 74 ? -0.989 -26.000 40.772 1.00 35.65 74 LEU A C 1
ATOM 538 O O . LEU A 1 74 ? -0.559 -26.695 39.845 1.00 56.45 74 LEU A O 1
ATOM 543 N N . ASP A 1 75 ? -1.529 -26.531 41.869 1.00 29.84 75 ASP A N 1
ATOM 544 C CA . ASP A 1 75 ? -1.543 -27.963 42.120 1.00 35.25 75 ASP A CA 1
ATOM 545 C C . ASP A 1 75 ? -2.935 -28.553 42.020 1.00 39.32 75 ASP A C 1
ATOM 546 O O . ASP A 1 75 ? -3.069 -29.771 41.864 1.00 44.91 75 ASP A O 1
ATOM 551 N N . GLY A 1 76 ? -3.961 -27.731 42.165 1.00 29.85 76 GLY A N 1
ATOM 552 C CA . GLY A 1 76 ? -5.323 -28.210 42.194 1.00 29.87 76 GLY A CA 1
ATOM 553 C C . GLY A 1 76 ? -6.234 -27.137 41.653 1.00 23.45 76 GLY A C 1
ATOM 554 O O . GLY A 1 76 ? -5.798 -26.233 40.924 1.00 22.58 76 GLY A O 1
ATOM 555 N N . TYR A 1 77 ? -7.504 -27.155 42.047 1.00 21.50 77 TYR A N 1
ATOM 556 C CA . TYR A 1 77 ? -8.461 -26.268 41.413 1.00 20.72 77 TYR A CA 1
ATOM 557 C C . TYR A 1 77 ? -9.142 -25.327 42.406 1.00 21.68 77 TYR A C 1
ATOM 558 O O . TYR A 1 77 ? -10.257 -24.844 42.162 1.00 19.86 77 TYR A O 1
ATOM 567 N N . THR A 1 78 ? -8.502 -25.025 43.541 1.00 23.40 78 THR A N 1
ATOM 568 C CA A THR A 1 78 ? -9.017 -23.952 44.381 0.63 23.40 78 THR A CA 1
ATOM 569 C CA B THR A 1 78 ? -9.030 -23.956 44.378 0.37 23.42 78 THR A CA 1
ATOM 570 C C . THR A 1 78 ? -9.012 -22.647 43.587 1.00 20.64 78 THR A C 1
ATOM 571 O O . THR A 1 78 ? -8.060 -22.343 42.848 1.00 19.86 78 THR A O 1
ATOM 578 N N . LEU A 1 79 ? -10.109 -21.896 43.693 1.00 20.63 79 LEU A N 1
ATOM 579 C CA . LEU A 1 79 ? -10.333 -20.650 42.938 1.00 17.26 79 LEU A CA 1
ATOM 580 C C . LEU A 1 79 ? -10.236 -20.854 41.413 1.00 17.70 79 LEU A C 1
ATOM 581 O O . LEU A 1 79 ? -9.828 -19.945 40.668 1.00 18.01 79 LEU A O 1
ATOM 586 N N . ARG A 1 80 ? -10.653 -22.028 40.934 1.00 15.15 80 ARG A N 1
ATOM 587 C CA . ARG A 1 80 ? -10.812 -22.349 39.523 1.00 14.81 80 ARG A CA 1
ATOM 588 C C . ARG A 1 80 ? -12.136 -23.090 39.378 1.00 18.79 80 ARG A C 1
ATOM 589 O O . ARG A 1 80 ? -12.494 -23.895 40.241 1.00 21.59 80 ARG A O 1
ATOM 597 N N . GLY A 1 81 ? -12.848 -22.868 38.285 1.00 15.55 81 GLY A N 1
ATOM 598 C CA . GLY A 1 81 ? -14.040 -23.663 38.090 1.00 14.73 81 GLY A CA 1
ATOM 599 C C . GLY A 1 81 ? -14.700 -23.339 36.772 1.00 15.41 81 GLY A C 1
ATOM 600 O O . GLY A 1 81 ? -14.492 -22.274 36.198 1.00 17.68 81 GLY A O 1
ATOM 601 N N . ARG A 1 82 ? -15.578 -24.244 36.360 1.00 19.18 82 ARG A N 1
ATOM 602 C CA . ARG A 1 82 ? -16.484 -24.007 35.242 1.00 17.78 82 ARG A CA 1
ATOM 603 C C . ARG A 1 82 ? -17.877 -23.757 35.801 1.00 17.66 82 ARG A C 1
ATOM 604 O O . ARG A 1 82 ? -18.418 -24.599 36.531 1.00 20.73 82 ARG A O 1
ATOM 612 N N . VAL A 1 83 ? -18.471 -22.638 35.383 1.00 17.70 83 VAL A N 1
ATOM 613 C CA . VAL A 1 83 ? -19.751 -22.152 35.874 1.00 18.96 83 VAL A CA 1
ATOM 614 C C . VAL A 1 83 ? -20.696 -22.136 34.674 1.00 19.44 83 VAL A C 1
ATOM 615 O O . VAL A 1 83 ? -20.413 -21.479 33.676 1.00 19.25 83 VAL A O 1
ATOM 619 N N . ALA A 1 84 ? -21.790 -22.871 34.745 1.00 22.96 84 ALA A N 1
ATOM 620 C CA . ALA A 1 84 ? -22.696 -22.941 33.605 1.00 23.12 84 ALA A CA 1
ATOM 621 C C . ALA A 1 84 ? -23.730 -21.831 33.697 1.00 24.58 84 ALA A C 1
ATOM 622 O O . ALA A 1 84 ? -24.402 -21.699 34.720 1.00 26.74 84 ALA A O 1
ATOM 624 N N . ALA A 1 85 ? -23.900 -21.084 32.606 1.00 22.16 85 ALA A N 1
ATOM 625 C CA . ALA A 1 85 ? -25.035 -20.173 32.488 1.00 23.68 85 ALA A CA 1
ATOM 626 C C . ALA A 1 85 ? -26.311 -20.954 32.229 1.00 26.47 85 ALA A C 1
ATOM 627 O O . ALA A 1 85 ? -26.283 -22.042 31.637 1.00 26.15 85 ALA A O 1
ATOM 629 N N . ASP A 1 86 ? -27.432 -20.393 32.671 1.00 26.89 86 ASP A N 1
ATOM 630 C CA . ASP A 1 86 ? -28.713 -21.084 32.562 1.00 30.52 86 ASP A CA 1
ATOM 631 C C . ASP A 1 86 ? -29.319 -20.876 31.166 1.00 34.30 86 ASP A C 1
ATOM 632 O O . ASP A 1 86 ? -28.673 -20.388 30.235 1.00 29.43 86 ASP A O 1
ATOM 637 N N . GLY A 1 87 ? -30.559 -21.322 30.982 1.00 35.12 87 GLY A N 1
ATOM 638 C CA . GLY A 1 87 ? -31.198 -21.239 29.673 1.00 36.61 87 GLY A CA 1
ATOM 639 C C . GLY A 1 87 ? -31.492 -19.825 29.214 1.00 38.77 87 GLY A C 1
ATOM 640 O O . GLY A 1 87 ? -31.813 -19.624 28.040 1.00 43.28 87 GLY A O 1
ATOM 641 N N . GLN A 1 88 ? -31.429 -18.857 30.120 1.00 35.42 88 GLN A N 1
ATOM 642 C CA . GLN A 1 88 ? -31.572 -17.447 29.797 1.00 33.26 88 GLN A CA 1
ATOM 643 C C . GLN A 1 88 ? -30.214 -16.731 29.753 1.00 29.34 88 GLN A C 1
ATOM 644 O O . GLN A 1 88 ? -30.173 -15.497 29.785 1.00 30.62 88 GLN A O 1
ATOM 650 N N . GLY A 1 89 ? -29.119 -17.476 29.727 1.00 28.75 89 GLY A N 1
ATOM 651 C CA . GLY A 1 89 ? -27.790 -16.889 29.719 1.00 25.07 89 GLY A CA 1
ATOM 652 C C . GLY A 1 89 ? -27.333 -16.276 31.020 1.00 26.38 89 GLY A C 1
ATOM 653 O O . GLY A 1 89 ? -26.292 -15.621 31.039 1.00 25.37 89 GLY A O 1
ATOM 654 N N . ARG A 1 90 ? -28.038 -16.496 32.125 1.00 24.29 90 ARG A N 1
ATOM 655 C CA . ARG A 1 90 ? -27.633 -15.934 33.412 1.00 23.09 90 ARG A CA 1
ATOM 656 C C . ARG A 1 90 ? -26.625 -16.831 34.129 1.00 20.62 90 ARG A C 1
ATOM 657 O O . ARG A 1 90 ? -26.823 -18.046 34.230 1.00 23.75 90 ARG A O 1
ATOM 665 N N . TYR A 1 91 ? -25.561 -16.219 34.667 1.00 19.52 91 TYR A N 1
ATOM 666 C CA . TYR A 1 91 ? -24.590 -16.913 35.493 1.00 19.09 91 TYR A CA 1
ATOM 667 C C . TYR A 1 91 ? -24.453 -16.277 36.877 1.00 20.17 91 TYR A C 1
ATOM 668 O O . TYR A 1 91 ? -24.805 -15.120 37.119 1.00 23.51 91 TYR A O 1
ATOM 677 N N . ARG A 1 92 ? -23.928 -17.068 37.803 1.00 21.29 92 ARG A N 1
ATOM 678 C CA . ARG A 1 92 ? -23.679 -16.636 39.171 1.00 22.16 92 ARG A CA 1
ATOM 679 C C . ARG A 1 92 ? -22.544 -17.490 39.713 1.00 22.67 92 ARG A C 1
ATOM 680 O O . ARG A 1 92 ? -22.595 -18.718 39.592 1.00 23.49 92 ARG A O 1
ATOM 688 N N . PHE A 1 93 ? -21.518 -16.875 40.303 1.00 21.91 93 PHE A N 1
ATOM 689 C CA . PHE A 1 93 ? -20.522 -17.664 41.009 1.00 20.57 93 PHE A CA 1
ATOM 690 C C . PHE A 1 93 ? -20.030 -16.885 42.229 1.00 20.61 93 PHE A C 1
ATOM 691 O O . PHE A 1 93 ? -20.303 -15.688 42.387 1.00 21.89 93 PHE A O 1
ATOM 699 N N . TYR A 1 94 ? -19.392 -17.627 43.148 1.00 19.51 94 TYR A N 1
ATOM 700 C CA . TYR A 1 94 ? -19.082 -17.158 44.493 1.00 19.55 94 TYR A CA 1
ATOM 701 C C . TYR A 1 94 ? -17.597 -17.360 44.735 1.00 23.04 94 TYR A C 1
ATOM 702 O O . TYR A 1 94 ? -17.070 -18.454 44.506 1.00 22.45 94 TYR A O 1
ATOM 711 N N . THR A 1 95 ? -16.938 -16.330 45.229 1.00 22.52 95 THR A N 1
ATOM 712 C CA . THR A 1 95 ? -15.477 -16.315 45.240 1.00 22.25 95 THR A CA 1
ATOM 713 C C . THR A 1 95 ? -15.010 -15.375 46.341 1.00 24.29 95 THR A C 1
ATOM 714 O O . THR A 1 95 ? -15.789 -14.993 47.224 1.00 25.09 95 THR A O 1
ATOM 718 N N . VAL A 1 96 ? -13.713 -15.050 46.334 1.00 23.51 96 VAL A N 1
ATOM 719 C CA . VAL A 1 96 ? -13.141 -14.023 47.196 1.00 23.84 96 VAL A CA 1
ATOM 720 C C . VAL A 1 96 ? -12.594 -12.908 46.312 1.00 20.02 96 VAL A C 1
ATOM 721 O O . VAL A 1 96 ? -12.375 -13.079 45.115 1.00 20.11 96 VAL A O 1
ATOM 725 N N . MET A 1 97 ? -12.412 -11.741 46.906 1.00 21.29 97 MET A N 1
ATOM 726 C CA . MET A 1 97 ? -11.796 -10.626 46.161 1.00 20.24 97 MET A CA 1
ATOM 727 C C . MET A 1 97 ? -10.354 -11.034 45.867 1.00 19.77 97 MET A C 1
ATOM 728 O O . MET A 1 97 ? -9.609 -11.325 46.802 1.00 22.94 97 MET A O 1
ATOM 733 N N . PRO A 1 98 ? -9.922 -11.083 44.614 1.00 18.91 98 PRO A N 1
ATOM 734 C CA . PRO A 1 98 ? -8.538 -11.508 44.354 1.00 20.18 98 PRO A CA 1
ATOM 735 C C . PRO A 1 98 ? -7.555 -10.445 44.792 1.00 23.26 98 PRO A C 1
ATOM 736 O O . PRO A 1 98 ? -7.825 -9.240 44.728 1.00 22.01 98 PRO A O 1
ATOM 740 N N . GLY A 1 99 ? -6.414 -10.909 45.272 1.00 22.43 99 GLY A N 1
ATOM 741 C CA . GLY A 1 99 ? -5.366 -10.008 45.712 1.00 25.02 99 GLY A CA 1
ATOM 742 C C . GLY A 1 99 ? -4.403 -9.614 44.604 1.00 21.35 99 GLY A C 1
ATOM 743 O O . GLY A 1 99 ? -4.274 -10.260 43.562 1.00 20.79 99 GLY A O 1
ATOM 744 N N . CYS A 1 100 ? -3.694 -8.517 44.841 1.00 23.63 100 CYS A N 1
ATOM 745 C CA A CYS A 1 100 ? -2.650 -8.067 43.929 0.62 22.77 100 CYS A CA 1
ATOM 746 C CA B CYS A 1 100 ? -2.681 -8.110 43.882 0.38 22.77 100 CYS A CA 1
ATOM 747 C C . CYS A 1 100 ? -1.424 -8.956 44.060 1.00 22.63 100 CYS A C 1
ATOM 748 O O . CYS A 1 100 ? -1.219 -9.619 45.082 1.00 23.94 100 CYS A O 1
ATOM 753 N N . TYR A 1 101 ? -0.583 -8.938 43.025 1.00 22.48 101 TYR A N 1
ATOM 754 C CA . TYR A 1 101 ? 0.639 -9.724 43.087 1.00 23.05 101 TYR A CA 1
ATOM 755 C C . TYR A 1 101 ? 1.710 -9.118 42.197 1.00 20.77 101 TYR A C 1
ATOM 756 O O . TYR A 1 101 ? 1.415 -8.434 41.214 1.00 19.25 101 TYR A O 1
ATOM 765 N N . ASP A 1 102 ? 2.956 -9.380 42.585 1.00 22.23 102 ASP A N 1
ATOM 766 C CA . ASP A 1 102 ? 4.140 -8.853 41.918 1.00 23.12 102 ASP A CA 1
ATOM 767 C C . ASP A 1 102 ? 4.431 -9.686 40.679 1.00 22.88 102 ASP A C 1
ATOM 768 O O . ASP A 1 102 ? 4.457 -10.922 40.757 1.00 26.65 102 ASP A O 1
ATOM 773 N N . ILE A 1 103 ? 4.643 -9.032 39.533 1.00 21.08 103 ILE A N 1
ATOM 774 C CA . ILE A 1 103 ? 5.015 -9.724 38.299 1.00 22.25 103 ILE A CA 1
ATOM 775 C C . ILE A 1 103 ? 6.430 -9.385 37.847 1.00 25.28 103 ILE A C 1
ATOM 776 O O . ILE A 1 103 ? 6.864 -9.856 36.794 1.00 25.80 103 ILE A O 1
ATOM 781 N N . SER A 1 104 ? 7.158 -8.577 38.606 1.00 24.13 104 SER A N 1
ATOM 782 C CA . SER A 1 104 ? 8.569 -8.323 38.361 1.00 26.08 104 SER A CA 1
ATOM 783 C C . SER A 1 104 ? 9.409 -9.512 38.815 1.00 30.35 104 SER A C 1
ATOM 784 O O . SER A 1 104 ? 8.991 -10.315 39.648 1.00 33.18 104 SER A O 1
ATOM 787 N N . GLU A 1 105 ? 10.615 -9.611 38.264 1.00 31.70 105 GLU A N 1
ATOM 788 C CA . GLU A 1 105 ? 11.607 -10.522 38.824 1.00 36.72 105 GLU A CA 1
ATOM 789 C C . GLU A 1 105 ? 12.052 -10.043 40.204 1.00 37.96 105 GLU A C 1
ATOM 790 O O . GLU A 1 105 ? 12.175 -8.834 40.445 1.00 35.47 105 GLU A O 1
ATOM 796 N N . PRO A 1 106 ? 12.391 -10.970 41.108 1.00 41.33 106 PRO A N 1
ATOM 797 C CA . PRO A 1 106 ? 12.746 -10.540 42.474 1.00 41.57 106 PRO A CA 1
ATOM 798 C C . PRO A 1 106 ? 13.869 -9.515 42.548 1.00 41.95 106 PRO A C 1
ATOM 799 O O . PRO A 1 106 ? 13.828 -8.635 43.419 1.00 41.58 106 PRO A O 1
ATOM 803 N N . ASP A 1 107 ? 14.860 -9.604 41.665 1.00 39.87 107 ASP A N 1
ATOM 804 C CA . ASP A 1 107 ? 15.997 -8.689 41.647 1.00 41.34 107 ASP A CA 1
ATOM 805 C C . ASP A 1 107 ? 15.773 -7.439 40.798 1.00 38.86 107 ASP A C 1
ATOM 806 O O . ASP A 1 107 ? 16.673 -6.582 40.736 1.00 40.24 107 ASP A O 1
ATOM 811 N N . ASP A 1 108 ? 14.634 -7.322 40.126 1.00 36.56 108 ASP A N 1
ATOM 812 C CA . ASP A 1 108 ? 14.342 -6.112 39.372 1.00 34.66 108 ASP A CA 1
ATOM 813 C C . ASP A 1 108 ? 14.408 -4.910 40.313 1.00 33.91 108 ASP A C 1
ATOM 814 O O . ASP A 1 108 ? 14.091 -5.012 41.501 1.00 33.87 108 ASP A O 1
ATOM 819 N N . PRO A 1 109 ? 14.818 -3.754 39.814 1.00 33.42 109 PRO A N 1
ATOM 820 C CA . PRO A 1 109 ? 14.883 -2.577 40.680 1.00 32.80 109 PRO A CA 1
ATOM 821 C C . PRO A 1 109 ? 13.498 -2.119 41.117 1.00 30.29 109 PRO A C 1
ATOM 822 O O . PRO A 1 109 ? 12.468 -2.469 40.536 1.00 28.77 109 PRO A O 1
ATOM 826 N N . GLU A 1 110 ? 13.493 -1.353 42.184 1.00 30.07 110 GLU A N 1
ATOM 827 C CA . GLU A 1 110 ? 12.276 -0.771 42.727 1.00 27.95 110 GLU A CA 1
ATOM 828 C C . GLU A 1 110 ? 11.814 0.417 41.891 1.00 26.08 110 GLU A C 1
ATOM 829 O O . GLU A 1 110 ? 12.634 1.128 41.316 1.00 26.62 110 GLU A O 1
ATOM 835 N N . PRO A 1 111 ? 10.512 0.664 41.830 1.00 24.03 111 PRO A N 1
ATOM 836 C CA . PRO A 1 111 ? 9.409 -0.184 42.307 1.00 25.39 111 PRO A CA 1
ATOM 837 C C . PRO A 1 111 ? 9.143 -1.346 41.367 1.00 24.52 111 PRO A C 1
ATOM 838 O O . PRO A 1 111 ? 9.322 -1.253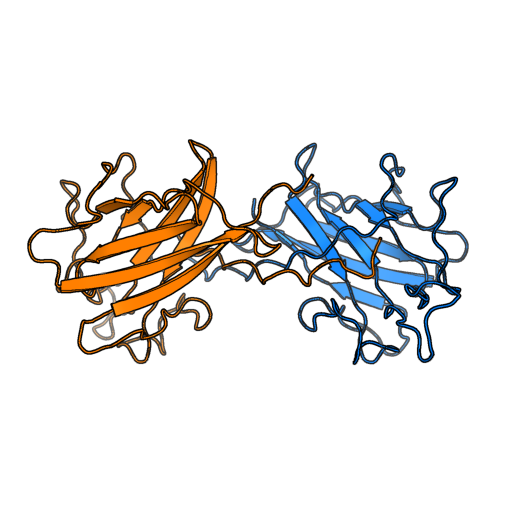 40.154 1.00 23.28 111 PRO A O 1
ATOM 842 N N . HIS A 1 112 ? 8.694 -2.471 41.910 1.00 23.99 112 HIS A N 1
ATOM 843 C CA . HIS A 1 112 ? 8.230 -3.573 41.094 1.00 24.06 112 HIS A CA 1
ATOM 844 C C . HIS A 1 112 ? 6.838 -3.280 40.526 1.00 22.79 112 HIS A C 1
ATOM 845 O O . HIS A 1 112 ? 6.149 -2.344 40.943 1.00 22.04 112 HIS A O 1
ATOM 852 N N . ARG A 1 113 ? 6.466 -4.061 39.512 1.00 22.03 113 ARG A N 1
ATOM 853 C CA . ARG A 1 113 ? 5.148 -3.971 38.897 1.00 20.46 113 ARG A CA 1
ATOM 854 C C . ARG A 1 113 ? 4.208 -4.958 39.573 1.00 20.59 113 ARG A C 1
ATOM 855 O O . ARG A 1 113 ? 4.498 -6.145 39.623 1.00 22.73 113 ARG A O 1
ATOM 863 N N . PHE A 1 114 ? 3.082 -4.465 40.055 1.00 21.40 114 PHE A N 1
ATOM 864 C CA . PHE A 1 114 ? 2.053 -5.282 40.674 1.00 22.49 114 PHE A CA 1
ATOM 865 C C . PHE A 1 114 ? 0.812 -5.262 39.814 1.00 25.28 114 PHE A C 1
ATOM 866 O O . PHE A 1 114 ? 0.408 -4.199 39.332 1.00 27.22 114 PHE A O 1
ATOM 874 N N . ARG A 1 115 ? 0.188 -6.420 39.658 1.00 22.35 115 ARG A N 1
ATOM 875 C CA . ARG A 1 115 ? -1.127 -6.458 39.000 1.00 19.10 115 ARG A CA 1
ATOM 876 C C . ARG A 1 115 ? -2.237 -6.003 39.937 1.00 20.89 115 ARG A C 1
ATOM 877 O O . ARG A 1 115 ? -2.195 -6.237 41.154 1.00 26.03 115 ARG A O 1
ATOM 885 N N . CYS A 1 116 ? -3.245 -5.332 39.349 1.00 20.98 116 CYS A N 1
ATOM 886 C CA . CYS A 1 116 ? -4.449 -4.961 40.059 1.00 21.41 116 CYS A CA 1
ATOM 887 C C . CYS A 1 116 ? -5.317 -6.198 40.230 1.00 20.77 116 CYS A C 1
ATOM 888 O O . CYS A 1 116 ? -5.095 -7.213 39.586 1.00 20.69 116 CYS A O 1
ATOM 891 N N . PRO A 1 117 ? -6.286 -6.160 41.127 1.00 19.87 117 PRO A N 1
ATOM 892 C CA . PRO A 1 117 ? -7.163 -7.321 41.284 1.00 19.30 117 PRO A CA 1
ATOM 893 C C . PRO A 1 117 ? -7.880 -7.622 39.982 1.00 17.47 117 PRO A C 1
ATOM 894 O O . PRO A 1 117 ? -8.324 -6.714 39.268 1.00 18.79 117 PRO A O 1
ATOM 898 N N . HIS A 1 118 ? -8.003 -8.913 39.674 1.00 16.15 118 HIS A N 1
ATOM 899 C CA . HIS A 1 118 ? -8.673 -9.286 38.446 1.00 16.23 118 HIS A CA 1
ATOM 900 C C . HIS A 1 118 ? -9.085 -10.745 38.497 1.00 14.92 118 HIS A C 1
ATOM 901 O O . HIS A 1 118 ? -8.510 -11.557 39.237 1.00 16.82 118 HIS A O 1
ATOM 908 N N . VAL A 1 119 ? -10.130 -11.060 37.725 1.00 14.35 119 VAL A N 1
ATOM 909 C CA . VAL A 1 119 ? -10.599 -12.436 37.557 1.00 14.05 119 VAL A CA 1
ATOM 910 C C . VAL A 1 119 ? -10.429 -12.814 36.087 1.00 14.54 119 VAL A C 1
ATOM 911 O O . VAL A 1 119 ? -10.843 -12.062 35.192 1.00 17.36 119 VAL A O 1
ATOM 915 N N . HIS A 1 120 ? -9.810 -13.958 35.828 1.00 14.50 120 HIS A N 1
ATOM 916 C CA . HIS A 1 120 ? -9.669 -14.454 34.464 1.00 15.07 120 HIS A CA 1
ATOM 917 C C . HIS A 1 120 ? -10.901 -15.270 34.070 1.00 13.62 120 HIS A C 1
ATOM 918 O O . HIS A 1 120 ? -11.387 -16.061 34.876 1.00 15.01 120 HIS A O 1
ATOM 925 N N . VAL A 1 121 ? -11.370 -15.094 32.835 1.00 12.92 121 VAL A N 1
ATOM 926 C CA . VAL A 1 121 ? -12.560 -15.797 32.333 1.00 13.67 121 VAL A CA 1
ATOM 927 C C . VAL A 1 121 ? -12.362 -16.223 30.892 1.00 14.25 121 VAL A C 1
ATOM 928 O O . VAL A 1 121 ? -12.084 -15.392 30.026 1.00 19.05 121 VAL A O 1
ATOM 932 N N . LYS A 1 122 ? -12.576 -17.516 30.611 1.00 14.76 122 LYS A N 1
ATOM 933 C CA . LYS A 1 122 ? -12.816 -17.988 29.253 1.00 15.35 122 LYS A CA 1
ATOM 934 C C . LYS A 1 122 ? -14.310 -18.271 29.119 1.00 19.33 122 LYS A C 1
ATOM 935 O O . LYS A 1 122 ? -14.915 -18.837 30.022 1.00 18.91 122 LYS A O 1
ATOM 941 N N . VAL A 1 123 ? -14.912 -17.849 28.026 1.00 14.89 123 VAL A N 1
ATOM 942 C CA . VAL A 1 123 ? -16.302 -18.190 27.738 1.00 15.26 123 VAL A CA 1
ATOM 943 C C . VAL A 1 123 ? -16.316 -19.275 26.683 1.00 17.42 123 VAL A C 1
ATOM 944 O O . VAL A 1 123 ? -15.729 -19.091 25.618 1.00 18.85 123 VAL A O 1
ATOM 948 N N . TRP A 1 124 ? -17.003 -20.388 26.970 1.00 17.76 124 TRP A N 1
ATOM 949 C CA . TRP A 1 124 ? -17.111 -21.531 26.077 1.00 18.78 124 TRP A CA 1
ATOM 950 C C . TRP A 1 124 ? -18.566 -21.755 25.681 1.00 20.32 124 TRP A C 1
ATOM 951 O O . TRP A 1 124 ? -19.475 -21.498 26.460 1.00 20.28 124 TRP A O 1
ATOM 962 N N . MET A 1 125 ? -18.784 -22.218 24.457 1.00 19.33 125 MET A N 1
ATOM 963 C CA A MET A 1 125 ? -20.063 -22.801 24.051 0.60 24.16 125 MET A CA 1
ATOM 964 C CA B MET A 1 125 ? -20.061 -22.787 24.019 0.40 24.18 125 MET A CA 1
ATOM 965 C C . MET A 1 125 ? -19.750 -24.196 23.525 1.00 27.69 125 MET A C 1
ATOM 966 O O . MET A 1 125 ? -19.171 -24.355 22.442 1.00 23.03 125 MET A O 1
ATOM 975 N N . TYR A 1 126 ? -20.104 -25.214 24.314 1.00 25.70 126 TYR A N 1
ATOM 976 C CA . TYR A 1 126 ? -19.704 -26.613 24.067 1.00 26.84 126 TYR A CA 1
ATOM 977 C C . TYR A 1 126 ? -18.177 -26.597 23.917 1.00 24.56 126 TYR A C 1
ATOM 978 O O . TYR A 1 126 ? -17.482 -26.066 24.796 1.00 25.77 126 TYR A O 1
ATOM 987 N N . THR A 1 127 ? -17.608 -27.151 22.839 1.00 27.88 127 THR A N 1
ATOM 988 C CA . THR A 1 127 ? -16.154 -27.237 22.724 1.00 25.73 127 THR A CA 1
ATOM 989 C C . THR A 1 127 ? -15.520 -25.998 22.106 1.00 28.93 127 THR A C 1
ATOM 990 O O . THR A 1 127 ? -14.299 -25.972 21.908 1.00 31.95 127 THR A O 1
ATOM 994 N N . GLN A 1 128 ? -16.306 -24.990 21.774 1.00 24.11 128 GLN A N 1
ATOM 995 C CA . GLN A 1 128 ? -15.822 -23.788 21.098 1.00 27.13 128 GLN A CA 1
ATOM 996 C C . GLN A 1 128 ? -15.521 -22.677 22.110 1.00 24.84 128 GLN A C 1
ATOM 997 O O . GLN A 1 128 ? -16.403 -22.244 22.864 1.00 21.24 128 GLN A O 1
ATOM 1003 N N . GLU A 1 129 ? -14.284 -22.195 22.119 1.00 21.26 129 GLU A N 1
ATOM 1004 C CA . GLU A 1 129 ? -13.954 -21.057 22.960 1.00 18.33 129 GLU A CA 1
ATOM 1005 C C . GLU A 1 129 ? -14.395 -19.787 22.255 1.00 20.28 129 GLU A C 1
ATOM 1006 O O . GLU A 1 129 ? -14.004 -19.552 21.107 1.00 24.20 129 GLU A O 1
ATOM 1012 N N . LEU A 1 130 ? -15.233 -18.991 22.919 1.00 17.67 130 LEU A N 1
ATOM 1013 C CA . LEU A 1 130 ? -15.729 -17.741 22.348 1.00 17.95 130 LEU A CA 1
ATOM 1014 C C . LEU A 1 130 ? -14.936 -16.516 22.796 1.00 18.48 130 LEU A C 1
ATOM 1015 O O . LEU A 1 130 ? -14.963 -15.486 22.090 1.00 19.34 130 LEU A O 1
ATOM 1020 N N . LEU A 1 131 ? -14.251 -16.588 23.926 1.00 16.26 131 LEU A N 1
ATOM 1021 C CA . LEU A 1 131 ? -13.597 -15.406 24.499 1.00 16.06 131 LEU A CA 1
ATOM 1022 C C . LEU A 1 131 ? -12.619 -15.811 25.591 1.00 16.35 131 LEU A C 1
ATOM 1023 O O . LEU A 1 131 ? -12.930 -16.682 26.403 1.00 17.95 131 LEU A O 1
ATOM 1028 N N . THR A 1 132 ? -11.438 -15.172 25.597 1.00 15.40 132 THR A N 1
ATOM 1029 C CA . THR A 1 132 ? -10.518 -15.156 26.731 1.00 16.07 132 THR A CA 1
ATOM 1030 C C . THR A 1 132 ? -10.390 -13.712 27.170 1.00 15.20 132 THR A C 1
ATOM 1031 O O . THR A 1 132 ? -10.000 -12.857 26.374 1.00 16.66 132 THR A O 1
ATOM 1035 N N . THR A 1 133 ? -10.704 -13.438 28.436 1.00 14.62 133 THR A N 1
ATOM 1036 C CA . THR A 1 133 ? -10.672 -12.060 28.915 1.00 12.81 133 THR A CA 1
ATOM 1037 C C . THR A 1 133 ? -10.362 -12.042 30.410 1.00 15.93 133 THR A C 1
ATOM 1038 O O . THR A 1 133 ? -10.001 -13.059 31.011 1.00 16.37 133 THR A O 1
ATOM 1042 N N . GLN A 1 134 ? -10.354 -10.818 30.976 1.00 14.94 134 GLN A N 1
ATOM 1043 C CA . GLN A 1 134 ? -10.203 -10.587 32.402 1.00 13.03 134 GLN A CA 1
ATOM 1044 C C . GLN A 1 134 ? -11.238 -9.556 32.826 1.00 15.62 134 GLN A C 1
ATOM 1045 O O . GLN A 1 134 ? -11.583 -8.669 32.050 1.00 16.04 134 GLN A O 1
ATOM 1051 N N . LEU A 1 135 ? -11.729 -9.691 34.048 1.00 14.33 135 LEU A N 1
ATOM 1052 C CA . LEU A 1 135 ? -12.624 -8.705 34.665 1.00 15.03 135 LEU A CA 1
ATOM 1053 C C . LEU A 1 135 ? -11.875 -7.975 35.775 1.00 17.70 135 LEU A C 1
ATOM 1054 O O . LEU A 1 135 ? -11.061 -8.568 36.479 1.00 16.42 135 LEU A O 1
ATOM 1059 N N . TYR A 1 136 ? -12.126 -6.682 35.903 1.00 15.90 136 TYR A N 1
ATOM 1060 C CA . TYR A 1 136 ? -11.462 -5.815 36.857 1.00 15.99 136 TYR A CA 1
ATOM 1061 C C . TYR A 1 136 ? -12.482 -5.243 37.838 1.00 19.04 136 TYR A C 1
ATOM 1062 O O . TYR A 1 136 ? -13.679 -5.415 37.677 1.00 19.26 136 TYR A O 1
ATOM 1071 N N . PHE A 1 137 ? -11.992 -4.535 38.860 1.00 17.67 137 PHE A N 1
ATOM 1072 C CA . PHE A 1 137 ? -12.807 -3.984 39.936 1.00 21.26 137 PHE A CA 1
ATOM 1073 C C . PHE A 1 137 ? -12.578 -2.483 40.042 1.00 21.95 137 PHE A C 1
ATOM 1074 O O . PHE A 1 137 ? -11.500 -2.001 39.691 1.00 20.80 137 PHE A O 1
ATOM 1082 N N . PRO A 1 138 ? -13.563 -1.719 40.505 1.00 21.26 138 PRO A N 1
ATOM 1083 C CA . PRO A 1 138 ? -13.426 -0.259 40.516 1.00 21.71 138 PRO A CA 1
ATOM 1084 C C . PRO A 1 138 ? -12.604 0.211 41.698 1.00 30.82 138 PRO A C 1
ATOM 1085 O O . PRO A 1 138 ? -12.621 -0.391 42.773 1.00 27.88 138 PRO A O 1
ATOM 1089 N N . ASP A 1 139 ? -11.833 1.278 41.453 1.00 30.26 139 ASP A N 1
ATOM 1090 C CA . ASP A 1 139 ? -11.088 1.984 42.493 1.00 33.50 139 ASP A CA 1
ATOM 1091 C C . ASP A 1 139 ? -10.239 1.019 43.315 1.00 32.98 139 ASP A C 1
ATOM 1092 O O . ASP A 1 139 ? -10.198 1.091 44.548 1.00 31.11 139 ASP A O 1
ATOM 1097 N N . ALA A 1 140 ? -9.554 0.109 42.619 1.00 30.57 140 ALA A N 1
ATOM 1098 C CA . ALA A 1 140 ? -8.756 -0.936 43.240 1.00 30.08 140 ALA A CA 1
ATOM 1099 C C . ALA A 1 140 ? -7.272 -0.630 43.101 1.00 31.34 140 ALA A C 1
ATOM 1100 O O . ALA A 1 140 ? -6.837 0.074 42.180 1.00 26.11 140 ALA A O 1
ATOM 1102 N N . GLU A 1 141 ? -6.500 -1.159 44.038 1.00 31.69 141 GLU A N 1
ATOM 1103 C CA . GLU A 1 141 ? -5.075 -0.860 44.063 1.00 32.45 141 GLU A CA 1
ATOM 1104 C C . GLU A 1 141 ? -4.415 -1.292 42.758 1.00 26.74 141 GLU A C 1
ATOM 1105 O O . GLU A 1 141 ? -4.704 -2.364 42.206 1.00 23.80 141 GLU A O 1
ATOM 1111 N N . HIS A 1 142 ? -3.536 -0.423 42.256 1.00 28.40 142 HIS A N 1
ATOM 1112 C CA . HIS A 1 142 ? -2.779 -0.577 41.014 1.00 28.72 142 HIS A CA 1
ATOM 1113 C C . HIS A 1 142 ? -3.613 -0.504 39.737 1.00 23.23 142 HIS A C 1
ATOM 1114 O O . HIS A 1 142 ? -3.071 -0.763 38.662 1.00 24.13 142 HIS A O 1
ATOM 1121 N N . ASN A 1 143 ? -4.909 -0.147 39.797 1.00 20.76 143 ASN A N 1
ATOM 1122 C CA . ASN A 1 143 ? -5.639 0.027 38.546 1.00 20.93 143 ASN A CA 1
ATOM 1123 C C . ASN A 1 143 ? -4.987 1.102 37.688 1.00 26.35 143 ASN A C 1
ATOM 1124 O O . ASN A 1 143 ? -5.028 1.034 36.457 1.00 26.63 143 ASN A O 1
ATOM 1129 N N . ASP A 1 144 ? -4.374 2.091 38.334 1.00 25.29 144 ASP A N 1
ATOM 1130 C CA . ASP A 1 144 ? -3.851 3.236 37.612 1.00 29.04 144 ASP A CA 1
ATOM 1131 C C . ASP A 1 144 ? -2.604 2.881 36.807 1.00 29.77 144 ASP A C 1
ATOM 1132 O O . ASP A 1 144 ? -2.297 3.566 35.816 1.00 30.20 144 ASP A O 1
ATOM 1137 N N . THR A 1 145 ? -1.849 1.853 37.215 1.00 26.28 145 THR A N 1
ATOM 1138 C CA . THR A 1 145 ? -0.608 1.534 36.519 1.00 23.06 145 THR A CA 1
ATOM 1139 C C . THR A 1 145 ? -0.638 0.203 35.787 1.00 22.81 145 THR A C 1
ATOM 1140 O O . THR A 1 145 ? 0.244 -0.040 34.958 1.00 25.52 145 THR A O 1
ATOM 1144 N N . ASP A 1 146 ? -1.609 -0.654 36.070 1.00 23.26 146 ASP A N 1
ATOM 1145 C CA . ASP A 1 146 ? -1.630 -1.972 35.456 1.00 21.61 146 ASP A CA 1
ATOM 1146 C C . ASP A 1 146 ? -1.733 -1.838 33.945 1.00 21.29 146 ASP A C 1
ATOM 1147 O O . ASP A 1 146 ? -2.588 -1.098 33.425 1.00 20.59 146 ASP A O 1
ATOM 1152 N N . ARG A 1 147 ? -0.883 -2.574 33.234 1.00 20.72 147 ARG A N 1
ATOM 1153 C CA . ARG A 1 147 ? -0.836 -2.412 31.788 1.00 18.83 147 ARG A CA 1
ATOM 1154 C C . ARG A 1 147 ? -2.154 -2.799 31.120 1.00 21.98 147 ARG A C 1
ATOM 1155 O O . ARG A 1 147 ? -2.546 -2.184 30.115 1.00 23.84 147 ARG A O 1
ATOM 1163 N N . TRP A 1 148 ? -2.858 -3.802 31.657 1.00 18.78 148 TRP A N 1
ATOM 1164 C CA . TRP A 1 148 ? -4.007 -4.407 30.982 1.00 17.14 148 TRP A CA 1
ATOM 1165 C C . TRP A 1 148 ? -5.353 -3.968 31.534 1.00 18.78 148 TRP A C 1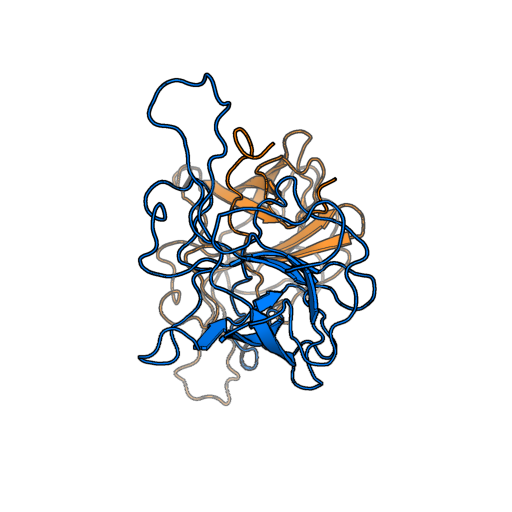
ATOM 1166 O O . TRP A 1 148 ? -6.375 -4.148 30.844 1.00 20.02 148 TRP A O 1
ATOM 1177 N N . PHE A 1 149 ? -5.388 -3.351 32.713 1.00 18.29 149 PHE A N 1
ATOM 1178 C CA . PHE A 1 149 ? -6.636 -2.786 33.230 1.00 22.00 149 PHE A CA 1
ATOM 1179 C C . PHE A 1 149 ? -7.417 -2.036 32.155 1.00 24.74 149 PHE A C 1
ATOM 1180 O O . PHE A 1 149 ? -6.889 -1.150 31.471 1.00 19.61 149 PHE A O 1
ATOM 1188 N N . ASP A 1 150 ? -8.709 -2.339 32.064 1.00 19.64 150 ASP A N 1
ATOM 1189 C CA . ASP A 1 150 ? -9.589 -1.727 31.073 1.00 20.19 150 ASP A CA 1
ATOM 1190 C C . ASP A 1 150 ? -10.906 -1.294 31.714 1.00 20.35 150 ASP A C 1
ATOM 1191 O O . ASP A 1 150 ? -11.643 -2.148 32.232 1.00 20.00 150 ASP A O 1
ATOM 1196 N N . PRO A 1 151 ? -11.229 0.002 31.728 1.00 21.58 151 PRO A N 1
ATOM 1197 C CA . PRO A 1 151 ? -12.485 0.427 32.385 1.00 22.73 151 PRO A CA 1
ATOM 1198 C C . PRO A 1 151 ? -13.732 -0.224 31.812 1.00 21.89 151 PRO A C 1
ATOM 1199 O O . PRO A 1 151 ? -14.739 -0.351 32.528 1.00 23.60 151 PRO A O 1
ATOM 1203 N N . SER A 1 152 ? -13.710 -0.641 30.550 1.00 21.96 152 SER A N 1
ATOM 1204 C CA . SER A 1 152 ? -14.898 -1.295 29.993 1.00 20.48 152 SER A CA 1
ATOM 1205 C C . SER A 1 152 ? -15.133 -2.697 30.521 1.00 19.46 152 SER A C 1
ATOM 1206 O O . SER A 1 152 ? -16.192 -3.279 30.238 1.00 20.80 152 SER A O 1
ATOM 1209 N N . ARG A 1 153 ? -14.190 -3.266 31.276 1.00 16.86 153 ARG A N 1
ATOM 1210 C CA . ARG A 1 153 ? -14.351 -4.597 31.844 1.00 18.08 153 ARG A CA 1
ATOM 1211 C C . ARG A 1 153 ? -14.287 -4.557 33.369 1.00 16.11 153 ARG A C 1
ATOM 1212 O O . ARG A 1 153 ? -13.954 -5.550 34.018 1.00 16.18 153 ARG A O 1
ATOM 1220 N N . VAL A 1 154 ? -14.690 -3.432 33.937 1.00 19.44 154 VAL A N 1
ATOM 1221 C CA . VAL A 1 154 ? -14.853 -3.284 35.380 1.00 17.45 154 VAL A CA 1
ATOM 1222 C C . VAL A 1 154 ? -16.262 -3.752 35.749 1.00 18.19 154 VAL A C 1
ATOM 1223 O O . VAL A 1 154 ? -17.253 -3.323 35.134 1.00 20.37 154 VAL A O 1
ATOM 1227 N N . VAL A 1 155 ? -16.349 -4.654 36.731 1.00 16.31 155 VAL A N 1
ATOM 1228 C CA . VAL A 1 155 ? -17.633 -5.141 37.212 1.00 16.37 155 VAL A CA 1
ATOM 1229 C C . VAL A 1 155 ? -18.376 -4.018 37.942 1.00 21.66 155 VAL A C 1
ATOM 1230 O O . VAL A 1 155 ? -17.765 -3.105 38.536 1.00 22.22 155 VAL A O 1
ATOM 1234 N N . SER A 1 156 ? -19.709 -4.058 37.856 1.00 20.88 156 SER A N 1
ATOM 1235 C CA . SER A 1 156 ? -20.546 -3.028 38.470 1.00 22.31 156 SER A CA 1
ATOM 1236 C C . SER A 1 156 ? -20.895 -3.428 39.890 1.00 24.44 156 SER A C 1
ATOM 1237 O O . SER A 1 156 ? -21.256 -4.579 40.157 1.00 23.02 156 SER A O 1
ATOM 1240 N N . CYS A 1 157 ? -20.820 -2.454 40.792 1.00 24.93 157 CYS A N 1
ATOM 1241 C CA . CYS A 1 157 ? -21.142 -2.683 42.185 1.00 25.84 157 CYS A CA 1
ATOM 1242 C C . CYS A 1 157 ? -22.651 -2.659 42.350 1.00 37.09 157 CYS A C 1
ATOM 1243 O O . CYS A 1 157 ? -23.302 -1.635 42.098 1.00 28.07 157 CYS A O 1
ATOM 1246 N N . ALA A 1 158 ? -23.200 -3.771 42.789 1.00 34.90 158 ALA A N 1
ATOM 1247 C CA . ALA A 1 158 ? -24.636 -3.908 42.901 1.00 37.89 158 ALA A CA 1
ATOM 1248 C C . ALA A 1 158 ? -25.152 -3.610 44.295 1.00 41.47 158 ALA A C 1
ATOM 1249 O O . ALA A 1 158 ? -26.367 -3.647 44.501 1.00 49.16 158 ALA A O 1
ATOM 1251 N N . SER A 1 159 ? -24.276 -3.311 45.257 1.00 37.52 159 SER A N 1
ATOM 1252 C CA . SER A 1 159 ? -24.724 -3.111 46.629 1.00 42.16 159 SER A CA 1
ATOM 1253 C C . SER A 1 159 ? -23.692 -2.327 47.430 1.00 47.03 159 SER A C 1
ATOM 1254 O O . SER A 1 159 ? -22.499 -2.318 47.122 1.00 36.33 159 SER A O 1
ATOM 1257 N N . ARG A 1 160 ? -24.173 -1.691 48.494 1.00 46.82 160 ARG A N 1
ATOM 1258 C CA . ARG A 1 160 ? -23.274 -0.948 49.367 1.00 47.58 160 ARG A CA 1
ATOM 1259 C C . ARG A 1 160 ? -22.212 -1.849 50.005 1.00 53.03 160 ARG A C 1
ATOM 1260 O O . ARG A 1 160 ? -21.136 -1.359 50.363 1.00 53.30 160 ARG A O 1
ATOM 1268 N N . SER A 1 161 ? -22.469 -3.159 50.107 1.00 50.36 161 SER A N 1
ATOM 1269 C CA . SER A 1 161 ? -21.616 -4.067 50.872 1.00 46.31 161 SER A CA 1
ATOM 1270 C C . SER A 1 161 ? -20.311 -4.447 50.177 1.00 45.30 161 SER A C 1
ATOM 1271 O O . SER A 1 161 ? -19.377 -4.894 50.853 1.00 41.20 161 SER A O 1
ATOM 1274 N N . GLY A 1 162 ? -20.223 -4.314 48.857 1.00 42.40 162 GLY A N 1
ATOM 1275 C CA . GLY A 1 162 ? -19.040 -4.768 48.156 1.00 44.43 162 GLY A CA 1
ATOM 1276 C C . GLY A 1 162 ? -18.953 -6.267 47.970 1.00 42.20 162 GLY A C 1
ATOM 1277 O O . GLY A 1 162 ? -17.878 -6.783 47.633 1.00 39.62 162 GLY A O 1
ATOM 1278 N N . ARG A 1 163 ? -20.049 -6.987 48.168 1.00 37.19 163 ARG A N 1
ATOM 1279 C CA . ARG A 1 163 ? -20.054 -8.435 48.006 1.00 38.91 163 ARG A CA 1
ATOM 1280 C C . ARG A 1 163 ? -20.925 -8.904 46.850 1.00 32.84 163 ARG A C 1
ATOM 1281 O O . ARG A 1 163 ? -21.159 -10.112 46.710 1.00 34.28 163 ARG A O 1
ATOM 1289 N N . LYS A 1 164 ? -21.434 -7.984 46.036 1.00 34.46 164 LYS A N 1
ATOM 1290 C CA . LYS A 1 164 ? -22.289 -8.344 44.909 1.00 31.60 164 LYS A CA 1
ATOM 1291 C C . LYS A 1 164 ? -21.854 -7.515 43.720 1.00 28.57 164 LYS A C 1
ATOM 1292 O O . LYS A 1 164 ? -21.878 -6.283 43.780 1.00 31.02 164 LYS A O 1
ATOM 1298 N N . TRP A 1 165 ? -21.473 -8.193 42.648 1.00 22.92 165 TRP A N 1
ATOM 1299 C CA . TRP A 1 165 ? -20.902 -7.570 41.469 1.00 24.09 165 TRP A CA 1
ATOM 1300 C C . TRP A 1 165 ? -21.544 -8.197 40.245 1.00 27.95 165 TRP A C 1
ATOM 1301 O O . TRP A 1 165 ? -21.834 -9.397 40.236 1.00 27.26 165 TRP A O 1
ATOM 1312 N N . SER A 1 166 ? -21.734 -7.383 39.203 1.00 22.97 166 SER A N 1
ATOM 1313 C CA . SER A 1 166 ? -22.406 -7.818 37.996 1.00 22.41 166 SER A CA 1
ATOM 1314 C C . SER A 1 166 ? -21.595 -7.457 36.767 1.00 25.51 166 SER A C 1
ATOM 1315 O O . SER A 1 166 ? -20.954 -6.409 36.714 1.00 23.39 166 SER A O 1
ATOM 1318 N N . PHE A 1 167 ? -21.682 -8.311 35.758 1.00 23.32 167 PHE A N 1
ATOM 1319 C CA . PHE A 1 167 ? -21.023 -8.035 34.495 1.00 17.68 167 PHE A CA 1
ATOM 1320 C C . PHE A 1 167 ? -21.689 -8.834 33.389 1.00 19.47 167 PHE A C 1
ATOM 1321 O O . PHE A 1 167 ? -21.844 -10.054 33.513 1.00 18.78 167 PHE A O 1
ATOM 1329 N N . ASP A 1 168 ? -22.050 -8.155 32.302 1.00 20.30 168 ASP A N 1
ATOM 1330 C CA . ASP A 1 168 ? -22.616 -8.815 31.141 1.00 18.72 168 ASP A CA 1
ATOM 1331 C C . ASP A 1 168 ? -21.559 -8.977 30.059 1.00 22.18 168 ASP A C 1
ATOM 1332 O O . ASP A 1 168 ? -20.942 -7.991 29.634 1.00 24.46 168 ASP A O 1
ATOM 1337 N N . PHE A 1 169 ? -21.380 -10.212 29.607 1.00 18.72 169 PHE A N 1
ATOM 1338 C CA . PHE A 1 169 ? -20.492 -10.538 28.498 1.00 17.34 169 PHE A CA 1
ATOM 1339 C C . PHE A 1 169 ? -21.227 -10.395 27.176 1.00 22.05 169 PHE A C 1
ATOM 1340 O O . PHE A 1 169 ? -22.399 -10.754 27.068 1.00 21.97 169 PHE A O 1
ATOM 1348 N N . VAL A 1 170 ? -20.534 -9.855 26.173 1.00 19.88 170 VAL A N 1
ATOM 1349 C CA . VAL A 1 170 ? -21.025 -9.826 24.796 1.00 17.00 170 VAL A CA 1
ATOM 1350 C C . VAL A 1 170 ? -19.983 -10.538 23.953 1.00 18.40 170 VAL A C 1
ATOM 1351 O O . VAL A 1 170 ? -18.866 -10.026 23.752 1.00 20.42 170 VAL A O 1
ATOM 1355 N N . VAL A 1 171 ? -20.346 -11.723 23.460 1.00 19.12 171 VAL A N 1
ATOM 1356 C CA . VAL A 1 171 ? -19.456 -12.563 22.670 1.00 19.77 171 VAL A CA 1
ATOM 1357 C C . VAL A 1 171 ? -19.937 -12.652 21.243 1.00 24.38 171 VAL A C 1
ATOM 1358 O O . VAL A 1 171 ? -21.119 -12.504 20.928 1.00 19.91 171 VAL A O 1
ATOM 1362 N N . GLN A 1 172 ? -18.977 -12.909 20.363 1.00 22.94 172 GLN A N 1
ATOM 1363 C CA . GLN A 1 172 ? -19.224 -13.114 18.957 1.00 24.94 172 GLN A CA 1
ATOM 1364 C C . GLN A 1 172 ? -19.578 -14.576 18.720 1.00 28.86 172 GLN A C 1
ATOM 1365 O O . GLN A 1 172 ? -18.779 -15.468 19.017 1.00 28.92 172 GLN A O 1
ATOM 1371 N N . ARG A 1 173 ? -20.761 -14.843 18.189 1.00 30.62 173 ARG A N 1
ATOM 1372 C CA . ARG A 1 173 ? -21.118 -16.249 18.007 1.00 33.29 173 ARG A CA 1
ATOM 1373 C C . ARG A 1 173 ? -20.331 -16.885 16.853 1.00 46.71 173 ARG A C 1
ATOM 1374 O O . ARG A 1 173 ? -20.177 -16.277 15.797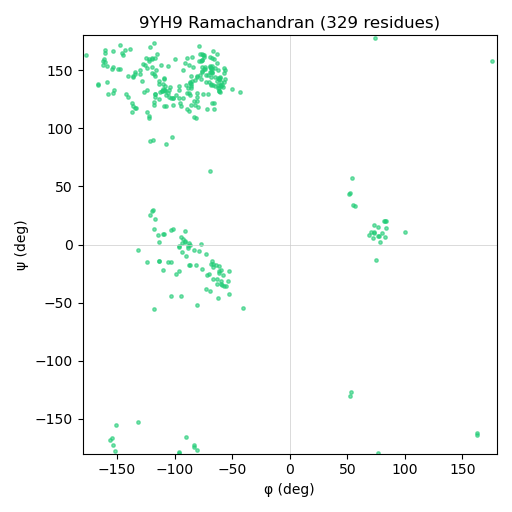 1.00 57.15 173 ARG A O 1
ATOM 1382 N N . GLY B 1 4 ? 5.565 -15.465 30.653 1.00 62.91 4 GLY B N 1
ATOM 1383 C CA . GLY B 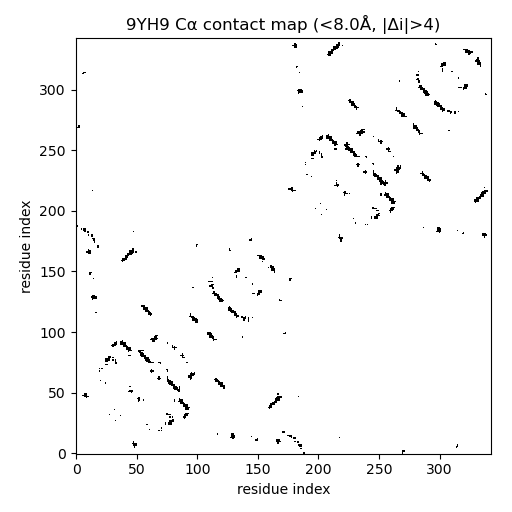1 4 ? 5.392 -14.589 31.802 1.00 64.40 4 GLY B CA 1
ATOM 1384 C C . GLY B 1 4 ? 4.634 -13.293 31.533 1.00 58.54 4 GLY B C 1
ATOM 1385 O O . GLY B 1 4 ? 4.580 -12.818 30.390 1.00 56.66 4 GLY B O 1
ATOM 1386 N N . TYR B 1 5 ? 4.060 -12.715 32.603 1.00 42.89 5 TYR B N 1
ATOM 1387 C CA . TYR B 1 5 ? 3.231 -11.518 32.463 1.00 53.99 5 TYR B CA 1
ATOM 1388 C C . TYR B 1 5 ? 4.027 -10.328 31.918 1.00 41.03 5 TYR B C 1
ATOM 1389 O O . TYR B 1 5 ? 3.541 -9.591 31.061 1.00 36.29 5 TYR B O 1
ATOM 1398 N N . GLY B 1 6 ? 5.219 -10.080 32.453 1.00 39.33 6 GLY B N 1
ATOM 1399 C CA . GLY B 1 6 ? 5.907 -8.811 32.236 1.00 42.99 6 GLY B CA 1
ATOM 1400 C C . GLY B 1 6 ? 5.852 -8.193 30.846 1.00 42.39 6 GLY B C 1
ATOM 1401 O O . GLY B 1 6 ? 5.458 -7.031 30.671 1.00 40.98 6 GLY B O 1
ATOM 1402 N N . ALA B 1 7 ? 6.250 -8.961 29.846 1.00 40.99 7 ALA B N 1
ATOM 1403 C CA . ALA B 1 7 ? 6.442 -8.437 28.508 1.00 40.69 7 ALA B CA 1
ATOM 1404 C C . ALA B 1 7 ? 5.186 -8.517 27.662 1.00 45.94 7 ALA B C 1
ATOM 1405 O O . ALA B 1 7 ? 5.142 -7.904 26.592 1.00 51.04 7 ALA B O 1
ATOM 1407 N N . GLN B 1 8 ? 4.160 -9.213 28.142 1.00 41.63 8 GLN B N 1
ATOM 1408 C CA . GLN B 1 8 ? 2.974 -9.450 27.340 1.00 40.12 8 GLN B CA 1
ATOM 1409 C C . GLN B 1 8 ? 2.362 -8.123 26.892 1.00 34.78 8 GLN B C 1
ATOM 1410 O O . GLN B 1 8 ? 2.278 -7.170 27.683 1.00 31.20 8 GLN B O 1
ATOM 1416 N N . PRO B 1 9 ? 1.892 -8.034 25.659 1.00 33.97 9 PRO B N 1
ATOM 1417 C CA . PRO B 1 9 ? 1.321 -6.773 25.177 1.00 34.38 9 PRO B CA 1
ATOM 1418 C C . PRO B 1 9 ? -0.092 -6.539 25.706 1.00 26.49 9 PRO B C 1
ATOM 1419 O O . PRO B 1 9 ? -0.796 -7.466 26.111 1.00 33.07 9 PRO B O 1
ATOM 1423 N N . ARG B 1 10 ? -0.487 -5.275 25.698 1.00 25.81 10 ARG B N 1
ATOM 1424 C CA . ARG B 1 10 ? -1.895 -4.916 25.887 1.00 24.67 10 ARG B CA 1
ATOM 1425 C C . ARG B 1 10 ? -2.675 -5.212 24.616 1.00 23.92 10 ARG B C 1
ATOM 1426 O O . ARG B 1 10 ? -2.283 -4.801 23.524 1.00 24.29 10 ARG B O 1
ATOM 1434 N N . HIS B 1 11 ? -3.792 -5.918 24.757 1.00 23.10 11 HIS B N 1
ATOM 1435 C CA . HIS B 1 11 ? -4.600 -6.244 23.595 1.00 22.45 11 HIS B CA 1
ATOM 1436 C C . HIS B 1 11 ? -5.242 -4.993 23.020 1.00 22.20 11 HIS B C 1
ATOM 1437 O O . HIS B 1 11 ? -5.489 -4.017 23.721 1.00 22.33 11 HIS B O 1
ATOM 1444 N N . LEU B 1 12 ? -5.490 -5.032 21.701 1.00 22.27 12 LEU B N 1
ATOM 1445 C CA . LEU B 1 12 ? -6.257 -4.023 20.986 1.00 26.07 12 LEU B CA 1
ATOM 1446 C C . LEU B 1 12 ? -7.755 -4.333 21.058 1.00 21.44 12 LEU B C 1
ATOM 1447 O O . LEU B 1 12 ? -8.153 -5.477 20.885 1.00 20.78 12 LEU B O 1
ATOM 1452 N N . PRO B 1 13 ? -8.606 -3.338 21.296 1.00 23.29 13 PRO B N 1
ATOM 1453 C CA . PRO B 1 13 ? -10.054 -3.581 21.233 1.00 21.02 13 PRO B CA 1
ATOM 1454 C C . PRO B 1 13 ? -10.462 -4.143 19.886 1.00 23.22 13 PRO B C 1
ATOM 1455 O O . PRO B 1 13 ? -9.934 -3.729 18.850 1.00 22.94 13 PRO B O 1
ATOM 1459 N N . LEU B 1 14 ? -11.419 -5.065 19.924 1.00 18.25 14 LEU B N 1
ATOM 1460 C CA . LEU B 1 14 ? -11.942 -5.691 18.720 1.00 17.84 14 LEU B CA 1
ATOM 1461 C C . LEU B 1 14 ? -12.749 -4.681 17.927 1.00 23.39 14 LEU B C 1
ATOM 1462 O O . LEU B 1 14 ? -13.476 -3.858 18.492 1.00 23.45 14 LEU B O 1
ATOM 1467 N N . THR B 1 15 ? -12.597 -4.722 16.617 1.00 18.97 15 THR B N 1
ATOM 1468 C CA . THR B 1 15 ? -13.534 -4.001 15.762 1.00 19.60 15 THR B CA 1
ATOM 1469 C C . THR B 1 15 ? -14.943 -4.541 15.984 1.00 18.17 15 THR B C 1
ATOM 1470 O O . THR B 1 15 ? -15.182 -5.757 15.956 1.00 21.55 15 THR B O 1
ATOM 1474 N N . GLY B 1 16 ? -15.882 -3.625 16.186 1.00 20.84 16 GLY B N 1
ATOM 1475 C CA . GLY B 1 16 ? -17.231 -4.036 16.467 1.00 20.50 16 GLY B CA 1
ATOM 1476 C C . GLY B 1 16 ? -17.892 -4.660 15.256 1.00 19.52 16 GLY B C 1
ATOM 1477 O O . GLY B 1 16 ? -17.546 -4.377 14.110 1.00 20.78 16 GLY B O 1
ATOM 1478 N N . THR B 1 17 ? -18.860 -5.528 15.535 1.00 18.55 17 THR B N 1
ATOM 1479 C CA . THR B 1 17 ? -19.716 -6.107 14.505 1.00 19.29 17 THR B CA 1
ATOM 1480 C C . THR B 1 17 ? -20.782 -5.090 14.089 1.00 19.88 17 THR B C 1
ATOM 1481 O O . THR B 1 17 ? -21.029 -4.097 14.780 1.00 19.60 17 THR B O 1
ATOM 1485 N N . ASP B 1 18 ? -21.423 -5.337 12.951 1.00 18.37 18 ASP B N 1
ATOM 1486 C CA . ASP B 1 18 ? -22.594 -4.543 12.581 1.00 19.22 18 ASP B CA 1
ATOM 1487 C C . ASP B 1 18 ? -23.553 -5.438 11.803 1.00 20.79 18 ASP B C 1
ATOM 1488 O O . ASP B 1 18 ? -23.218 -6.565 11.423 1.00 22.84 18 ASP B O 1
ATOM 1493 N N . ILE B 1 19 ? -24.748 -4.904 11.555 1.00 22.59 19 ILE B N 1
ATOM 1494 C CA . ILE B 1 19 ? -25.761 -5.634 10.807 1.00 21.19 19 ILE B CA 1
ATOM 1495 C C . ILE B 1 19 ? -25.279 -5.858 9.368 1.00 23.49 19 ILE B C 1
ATOM 1496 O O . ILE B 1 19 ? -24.491 -5.073 8.806 1.00 23.43 19 ILE B O 1
ATOM 1501 N N . LEU B 1 20 ? -25.772 -6.949 8.781 1.00 22.17 20 LEU B N 1
ATOM 1502 C CA . LEU B 1 20 ? -25.486 -7.284 7.391 1.00 25.06 20 LEU B CA 1
ATOM 1503 C C . LEU B 1 20 ? -26.240 -6.366 6.454 1.00 23.59 20 LEU B C 1
ATOM 1504 O O . LEU B 1 20 ? -25.722 -5.972 5.402 1.00 25.51 20 LEU B O 1
ATOM 1509 N N . GLY B 1 21 ? -27.476 -6.027 6.813 1.00 27.55 21 GLY B N 1
ATOM 1510 C CA . GLY B 1 21 ? -28.363 -5.368 5.894 1.00 29.31 21 GLY B CA 1
ATOM 1511 C C . GLY B 1 21 ? -28.874 -6.353 4.861 1.00 26.54 21 GLY B C 1
ATOM 1512 O O . GLY B 1 21 ? -28.456 -7.513 4.826 1.00 27.43 21 GLY B O 1
ATOM 1513 N N . PRO B 1 22 ? -29.748 -5.892 3.970 1.00 28.77 22 PRO B N 1
ATOM 1514 C CA . PRO B 1 22 ? -30.408 -6.782 3.006 1.00 28.42 22 PRO B CA 1
ATOM 1515 C C . PRO B 1 22 ? -29.740 -6.885 1.643 1.00 32.56 22 PRO B C 1
ATOM 1516 O O . PRO B 1 22 ? -30.330 -7.490 0.745 1.00 34.48 22 PRO B O 1
ATOM 1520 N N . PHE B 1 23 ? -28.561 -6.294 1.444 1.00 27.54 23 PHE B N 1
ATOM 1521 C CA . PHE B 1 23 ? -28.005 -6.147 0.098 1.00 29.01 23 PHE B CA 1
ATOM 1522 C C . PHE B 1 23 ? -26.681 -6.877 -0.087 1.00 32.88 23 PHE B C 1
ATOM 1523 O O . PHE B 1 23 ? -25.989 -6.641 -1.080 1.00 31.26 23 PHE B O 1
ATOM 1531 N N . TYR B 1 24 ? -26.309 -7.762 0.826 1.00 30.45 24 TYR B N 1
ATOM 1532 C CA . TYR B 1 24 ? -25.129 -8.588 0.605 1.00 30.19 24 TYR B CA 1
ATOM 1533 C C . TYR B 1 24 ? -25.337 -9.571 -0.546 1.00 35.18 24 TYR B C 1
ATOM 1534 O O . TYR B 1 24 ? -26.445 -10.052 -0.805 1.00 36.61 24 TYR B O 1
ATOM 1543 N N . ARG B 1 25 ? -24.258 -9.867 -1.239 1.00 29.56 25 ARG B N 1
ATOM 1544 C CA . ARG B 1 25 ? -24.311 -10.900 -2.256 1.00 34.21 25 ARG B CA 1
ATOM 1545 C C . ARG B 1 25 ? -23.081 -11.794 -2.161 1.00 37.47 25 ARG B C 1
ATOM 1546 O O . ARG B 1 25 ? -21.947 -11.308 -2.289 1.00 34.30 25 ARG B O 1
ATOM 1554 N N . PRO B 1 26 ? -23.250 -13.088 -1.911 1.00 30.87 26 PRO B N 1
ATOM 1555 C CA . PRO B 1 26 ? -22.080 -13.967 -1.822 1.00 32.55 26 PRO B CA 1
ATOM 1556 C C . PRO B 1 26 ? -21.448 -14.133 -3.191 1.00 37.71 26 PRO B C 1
ATOM 1557 O O . PRO B 1 26 ? -22.044 -13.815 -4.220 1.00 36.00 26 PRO B O 1
ATOM 1561 N N . GLY B 1 27 ? -20.193 -14.581 -3.188 1.00 36.31 27 GLY B N 1
ATOM 1562 C CA . GLY B 1 27 ? -19.520 -14.895 -4.435 1.00 38.98 27 GLY B CA 1
ATOM 1563 C C . GLY B 1 27 ? -18.919 -13.721 -5.172 1.00 37.52 27 GLY B C 1
ATOM 1564 O O . GLY B 1 27 ? -18.634 -13.831 -6.372 1.00 40.53 27 GLY B O 1
ATOM 1565 N N . ALA B 1 28 ? -18.673 -12.610 -4.491 1.00 37.49 28 ALA B N 1
ATOM 1566 C CA . ALA B 1 28 ? -18.086 -11.466 -5.171 1.00 32.13 28 ALA B CA 1
ATOM 1567 C C . ALA B 1 28 ? -16.699 -11.836 -5.693 1.00 33.91 28 ALA B C 1
ATOM 1568 O O . ALA B 1 28 ? -15.964 -12.581 -5.033 1.00 36.63 28 ALA B O 1
ATOM 1570 N N . PRO B 1 29 ? -16.305 -11.334 -6.856 1.00 36.70 29 PRO B N 1
ATOM 1571 C CA . PRO B 1 29 ? -15.014 -11.736 -7.423 1.00 40.63 29 PRO B CA 1
ATOM 1572 C C . PRO B 1 29 ? -13.833 -11.119 -6.694 1.00 37.15 29 PRO B C 1
ATOM 1573 O O . PRO B 1 29 ? -13.909 -10.020 -6.151 1.00 34.21 29 PRO B O 1
ATOM 1577 N N . ASP B 1 30 ? -12.705 -11.816 -6.751 1.00 38.20 30 ASP B N 1
ATOM 1578 C CA . ASP B 1 30 ? -11.447 -11.192 -6.364 1.00 36.82 30 ASP B CA 1
ATOM 1579 C C . ASP B 1 30 ? -11.148 -10.000 -7.273 1.00 42.45 30 ASP B C 1
ATOM 1580 O O . ASP B 1 30 ? -11.416 -10.034 -8.477 1.00 38.76 30 ASP B O 1
ATOM 1585 N N . ARG B 1 31 ? -10.583 -8.940 -6.684 1.00 37.87 31 ARG B N 1
ATOM 1586 C CA . ARG B 1 31 ? -10.187 -7.713 -7.375 1.00 41.96 31 ARG B CA 1
ATOM 1587 C C . ARG B 1 31 ? -8.693 -7.507 -7.144 1.00 42.75 31 ARG B C 1
ATOM 1588 O O . ARG B 1 31 ? -8.303 -6.862 -6.163 1.00 40.10 31 ARG B O 1
ATOM 1596 N N . PRO B 1 32 ? -7.821 -8.054 -7.999 1.00 46.78 32 PRO B N 1
ATOM 1597 C CA . PRO B 1 32 ? -6.368 -7.928 -7.751 1.00 50.29 32 PRO B CA 1
ATOM 1598 C C . PRO B 1 32 ? -5.863 -6.497 -7.689 1.00 46.79 32 PRO B C 1
ATOM 1599 O O . PRO B 1 32 ? -4.910 -6.211 -6.953 1.00 52.75 32 PRO B O 1
ATOM 1603 N N . ASP B 1 33 ? -6.439 -5.596 -8.474 1.00 50.01 33 ASP B N 1
ATOM 1604 C CA . ASP B 1 33 ? -6.088 -4.187 -8.389 1.00 54.06 33 ASP B CA 1
ATOM 1605 C C . ASP B 1 33 ? -6.842 -3.452 -7.287 1.00 55.91 33 ASP B C 1
ATOM 1606 O O . ASP B 1 33 ? -6.564 -2.268 -7.055 1.00 53.79 33 ASP B O 1
ATOM 1611 N N . GLY B 1 34 ? -7.784 -4.115 -6.612 1.00 45.75 34 GLY B N 1
ATOM 1612 C CA . GLY B 1 34 ? -8.585 -3.463 -5.599 1.00 42.22 34 GLY B CA 1
ATOM 1613 C C . GLY B 1 34 ? -9.629 -2.512 -6.137 1.00 38.06 34 GLY B C 1
ATOM 1614 O O . GLY B 1 34 ? -10.229 -1.775 -5.359 1.00 38.72 34 GLY B O 1
ATOM 1615 N N . VAL B 1 35 ? -9.874 -2.501 -7.443 1.00 38.27 35 VAL B N 1
ATOM 1616 C CA . VAL B 1 35 ? -10.811 -1.558 -8.044 1.00 41.27 35 VAL B CA 1
ATOM 1617 C C . VAL B 1 35 ? -12.225 -2.135 -8.000 1.00 39.80 35 VAL B C 1
ATOM 1618 O O . VAL B 1 35 ? -12.532 -3.124 -8.676 1.00 39.25 35 VAL B O 1
ATOM 1622 N N . LEU B 1 36 ? -13.103 -1.480 -7.243 1.00 37.01 36 LEU B N 1
ATOM 1623 C CA . LEU B 1 36 ? -14.471 -1.948 -7.070 1.00 37.31 36 LEU B CA 1
ATOM 1624 C C . LEU B 1 36 ? -15.430 -1.444 -8.133 1.00 43.15 36 LEU B C 1
ATOM 1625 O O . LEU B 1 36 ? -16.528 -2.004 -8.280 1.00 42.58 36 LEU B O 1
ATOM 1630 N N . CYS B 1 37 ? -15.065 -0.392 -8.856 1.00 40.80 37 CYS B N 1
ATOM 1631 C CA . CYS B 1 37 ? -15.921 0.105 -9.921 1.00 46.61 37 CYS B CA 1
ATOM 1632 C C . CYS B 1 37 ? -15.081 0.915 -10.893 1.00 50.01 37 CYS B C 1
ATOM 1633 O O . CYS B 1 37 ? -14.037 1.468 -10.529 1.00 44.69 37 CYS B O 1
ATOM 1636 N N . ASP B 1 38 ? -15.541 0.960 -12.139 1.00 52.92 38 ASP B N 1
ATOM 1637 C CA . ASP B 1 38 ? -14.930 1.850 -13.114 1.00 60.12 38 ASP B CA 1
ATOM 1638 C C . ASP B 1 38 ? -15.091 3.290 -12.643 1.00 59.08 38 ASP B C 1
ATOM 1639 O O . ASP B 1 38 ? -16.167 3.690 -12.185 1.00 59.12 38 ASP B O 1
ATOM 1644 N N . GLY B 1 39 ? -14.010 4.062 -12.726 1.00 53.93 39 GLY B N 1
ATOM 1645 C CA . GLY B 1 39 ? -14.052 5.457 -12.334 1.00 59.31 39 GLY B CA 1
ATOM 1646 C C . GLY B 1 39 ? -13.876 5.730 -10.854 1.00 53.17 39 GLY B C 1
ATOM 1647 O O . GLY B 1 39 ? -14.156 6.849 -10.410 1.00 60.56 39 GLY B O 1
ATOM 1648 N N . ALA B 1 40 ? -13.419 4.760 -10.074 1.00 56.99 40 ALA B N 1
ATOM 1649 C CA . ALA B 1 40 ? -13.277 4.983 -8.640 1.00 50.88 40 ALA B CA 1
ATOM 1650 C C . ALA B 1 40 ? -12.284 6.105 -8.365 1.00 60.86 40 ALA B C 1
ATOM 1651 O O . ALA B 1 40 ? -11.268 6.247 -9.053 1.00 69.67 40 ALA B O 1
ATOM 1653 N N . THR B 1 41 ? -12.591 6.914 -7.352 1.00 55.58 41 THR B N 1
ATOM 1654 C CA . THR B 1 41 ? -11.784 8.071 -6.994 1.00 59.68 41 THR B CA 1
ATOM 1655 C C . THR B 1 41 ? -11.307 8.068 -5.555 1.00 51.41 41 THR B C 1
ATOM 1656 O O . 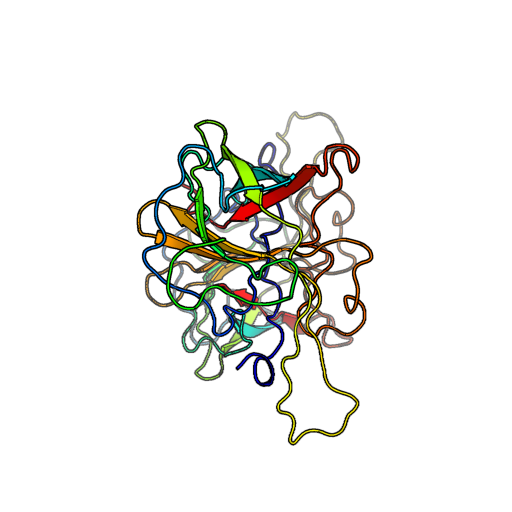THR B 1 41 ? -10.408 8.847 -5.222 1.00 60.59 41 THR B O 1
ATOM 1660 N N . VAL B 1 42 ? -11.887 7.232 -4.697 1.00 49.46 42 VAL B N 1
ATOM 1661 C CA . VAL B 1 42 ? -11.597 7.208 -3.271 1.00 49.06 42 VAL B CA 1
ATOM 1662 C C . VAL B 1 42 ? -10.828 5.935 -2.964 1.00 43.34 42 VAL B C 1
ATOM 1663 O O . VAL B 1 42 ? -11.210 4.847 -3.411 1.00 46.90 42 VAL B O 1
ATOM 1667 N N . GLU B 1 43 ? -9.748 6.065 -2.204 1.00 41.47 43 GLU B N 1
ATOM 1668 C CA . GLU B 1 43 ? -8.972 4.924 -1.734 1.00 38.40 43 GLU B CA 1
ATOM 1669 C C . GLU B 1 43 ? -9.232 4.695 -0.254 1.00 38.39 43 GLU B C 1
ATOM 1670 O O . GLU B 1 43 ? -9.165 5.633 0.546 1.00 36.27 43 GLU B O 1
ATOM 1676 N N . LEU B 1 44 ? -9.542 3.449 0.105 1.00 33.45 44 LEU B N 1
ATOM 1677 C CA . LEU B 1 44 ? -9.507 2.987 1.484 1.00 37.17 44 LEU B CA 1
ATOM 1678 C C . LEU B 1 44 ? -8.317 2.058 1.648 1.00 35.25 44 LEU B C 1
ATOM 1679 O O . LEU B 1 44 ? -8.116 1.163 0.825 1.00 36.21 44 LEU B O 1
ATOM 1684 N N . ASN B 1 45 ? -7.546 2.264 2.709 1.00 34.04 45 ASN B N 1
ATOM 1685 C CA . ASN B 1 45 ? -6.406 1.415 2.999 1.00 33.79 45 ASN B CA 1
ATOM 1686 C C . ASN B 1 45 ? -6.282 1.223 4.504 1.00 31.72 45 ASN B C 1
ATOM 1687 O O . ASN B 1 45 ? -6.951 1.878 5.307 1.00 33.73 45 ASN B O 1
ATOM 1692 N N . GLY B 1 46 ? -5.455 0.269 4.887 1.00 28.62 46 GLY B N 1
ATOM 1693 C CA . GLY B 1 46 ? -5.250 -0.012 6.289 1.00 28.48 46 GLY B CA 1
ATOM 1694 C C . GLY B 1 46 ? -4.613 -1.377 6.447 1.00 27.90 46 GLY B C 1
ATOM 1695 O O . GLY B 1 46 ? -4.046 -1.921 5.503 1.00 30.40 46 GLY B O 1
ATOM 1696 N N . ARG B 1 47 ? -4.718 -1.901 7.662 1.00 28.14 47 ARG B N 1
ATOM 1697 C CA . ARG B 1 47 ? -4.181 -3.207 8.016 1.00 28.55 47 ARG B CA 1
ATOM 1698 C C . ARG B 1 47 ? -5.283 -4.043 8.655 1.00 30.58 47 ARG B C 1
ATOM 1699 O O . ARG B 1 47 ? -6.237 -3.508 9.223 1.00 27.59 47 ARG B O 1
ATOM 1707 N N . VAL B 1 48 ? -5.135 -5.367 8.572 1.00 24.79 48 VAL B N 1
ATOM 1708 C CA . VAL B 1 48 ? -5.952 -6.308 9.346 1.00 23.23 48 VAL B CA 1
ATOM 1709 C C . VAL B 1 48 ? -5.034 -6.878 10.415 1.00 25.11 48 VAL B C 1
ATOM 1710 O O . VAL B 1 48 ? -4.021 -7.503 10.088 1.00 26.24 48 VAL B O 1
ATOM 1714 N N . LEU B 1 49 ? -5.375 -6.656 11.676 1.00 23.47 49 LEU B N 1
ATOM 1715 C CA . LEU B 1 49 ? -4.618 -7.119 12.832 1.00 23.11 49 LEU B CA 1
ATOM 1716 C C . LEU B 1 49 ? -5.484 -8.044 13.668 1.00 22.55 49 LEU B C 1
ATOM 1717 O O . LEU B 1 49 ? -6.712 -8.019 13.584 1.00 21.50 49 LEU B O 1
ATOM 1722 N N . ASP B 1 50 ? -4.833 -8.848 14.500 1.00 22.82 50 ASP B N 1
ATOM 1723 C CA . ASP B 1 50 ? -5.546 -9.598 15.516 1.00 23.47 50 ASP B CA 1
ATOM 1724 C C . ASP B 1 50 ? -5.485 -8.841 16.840 1.00 20.75 50 ASP B C 1
ATOM 1725 O O . ASP B 1 50 ? -4.904 -7.763 16.953 1.00 22.56 50 ASP B O 1
ATOM 1730 N N . GLN B 1 51 ? -6.096 -9.430 17.869 1.00 21.37 51 GLN B N 1
ATOM 1731 C CA . GLN B 1 51 ? -6.193 -8.749 19.157 1.00 22.79 51 GLN B CA 1
ATOM 1732 C C . GLN B 1 51 ? -4.838 -8.500 19.836 1.00 24.45 51 GLN B C 1
ATOM 1733 O O . GLN B 1 51 ? -4.784 -7.676 20.755 1.00 25.08 51 GLN B O 1
ATOM 1739 N N . GLU B 1 52 ? -3.759 -9.185 19.436 1.00 23.61 52 GLU B N 1
ATOM 1740 C CA . GLU B 1 52 ? -2.411 -8.926 19.955 1.00 25.36 52 GLU B CA 1
ATOM 1741 C C . GLU B 1 52 ? -1.664 -7.862 19.167 1.00 30.14 52 GLU B C 1
ATOM 1742 O O . GLU B 1 52 ? -0.493 -7.581 19.470 1.00 30.52 52 GLU B O 1
ATOM 1748 N N . GLY B 1 53 ? -2.280 -7.318 18.123 1.00 27.96 53 GLY B N 1
ATOM 1749 C CA . GLY B 1 53 ? -1.628 -6.398 17.218 1.00 29.84 53 GLY B CA 1
ATOM 1750 C C . GLY B 1 53 ? -0.794 -7.036 16.137 1.00 33.14 53 GLY B C 1
ATOM 1751 O O . GLY B 1 53 ? -0.084 -6.316 15.418 1.00 39.20 53 GLY B O 1
ATOM 1752 N N . LYS B 1 54 ? -0.822 -8.361 16.016 1.00 29.99 54 LYS B N 1
ATOM 1753 C CA . LYS B 1 54 ? -0.059 -9.042 14.982 1.00 30.66 54 LYS B CA 1
ATOM 1754 C C . LYS B 1 54 ? -0.823 -8.952 13.666 1.00 34.38 54 LYS B C 1
ATOM 1755 O O . LYS B 1 54 ? -2.052 -8.975 13.643 1.00 29.13 54 LYS B O 1
ATOM 1761 N N . THR B 1 55 ? -0.092 -8.815 12.569 1.00 35.90 55 THR B N 1
ATOM 1762 C CA . THR B 1 55 ? -0.762 -8.716 11.281 1.00 28.40 55 THR B CA 1
ATOM 1763 C C . THR B 1 55 ? -1.408 -10.043 10.881 1.00 29.01 55 THR B C 1
ATOM 1764 O O . THR B 1 55 ? -0.937 -11.128 11.230 1.00 35.77 55 THR B O 1
ATOM 1768 N N . VAL B 1 56 ? -2.513 -9.939 10.150 1.00 28.46 56 VAL B N 1
ATOM 1769 C CA . VAL B 1 56 ? -3.193 -11.113 9.612 1.00 28.14 56 VAL B CA 1
ATOM 1770 C C . VAL B 1 56 ? -2.945 -11.165 8.107 1.00 27.71 56 VAL B C 1
ATOM 1771 O O . VAL B 1 56 ? -3.749 -10.689 7.293 1.00 30.43 56 VAL B O 1
ATOM 1775 N N . SER B 1 57 ? -1.838 -11.774 7.727 1.00 28.16 57 SER B N 1
ATOM 1776 C CA . SER B 1 57 ? -1.462 -11.792 6.327 1.00 27.76 57 SER B CA 1
ATOM 1777 C C . SER B 1 57 ? -2.466 -12.615 5.533 1.00 27.53 57 SER B C 1
ATOM 1778 O O . SER B 1 57 ? -2.885 -13.689 5.966 1.00 33.15 57 SER B O 1
ATOM 1781 N N . GLY B 1 58 ? -2.842 -12.098 4.372 1.00 29.78 58 GLY B N 1
ATOM 1782 C CA . GLY B 1 58 ? -3.718 -12.802 3.453 1.00 30.73 58 GLY B CA 1
ATOM 1783 C C . GLY B 1 58 ? -5.184 -12.764 3.814 1.00 28.07 58 GLY B C 1
ATOM 1784 O O . GLY B 1 58 ? -5.999 -13.391 3.108 1.00 29.70 58 GLY B O 1
ATOM 1785 N N . ALA B 1 59 ? -5.556 -12.071 4.884 1.00 26.80 59 ALA B N 1
ATOM 1786 C CA . ALA B 1 59 ? -6.978 -11.873 5.153 1.00 28.32 59 ALA B CA 1
ATOM 1787 C C . ALA B 1 59 ? -7.626 -11.193 3.953 1.00 26.84 59 ALA B C 1
ATOM 1788 O O . ALA B 1 59 ? -6.978 -10.473 3.194 1.00 26.74 59 ALA B O 1
ATOM 1790 N N . VAL B 1 60 ? -8.910 -11.452 3.759 1.00 25.30 60 VAL B N 1
ATOM 1791 C CA . VAL B 1 60 ? -9.639 -10.940 2.607 1.00 25.86 60 VAL B CA 1
ATOM 1792 C C . VAL B 1 60 ? -10.787 -10.082 3.119 1.00 23.04 60 VAL B C 1
ATOM 1793 O O . VAL B 1 60 ? -11.538 -10.503 4.012 1.00 26.67 60 VAL B O 1
ATOM 1797 N N A LEU B 1 61 ? -10.933 -8.896 2.540 0.37 24.09 61 LEU B N 1
ATOM 1798 N N B LEU B 1 61 ? -10.901 -8.874 2.585 0.63 24.01 61 LEU B N 1
ATOM 1799 C CA A LEU B 1 61 ? -12.051 -8.003 2.819 0.37 26.27 61 LEU B CA 1
ATOM 1800 C CA B LEU B 1 61 ? -12.061 -8.028 2.826 0.63 26.26 61 LEU B CA 1
ATOM 1801 C C A LEU B 1 61 ? -13.086 -8.163 1.712 0.37 25.65 61 LEU B C 1
ATOM 1802 C C B LEU B 1 61 ? -13.068 -8.262 1.713 0.63 25.63 61 LEU B C 1
ATOM 1803 O O A LEU B 1 61 ? -12.783 -7.934 0.543 0.37 24.76 61 LEU B O 1
ATOM 1804 O O B LEU B 1 61 ? -12.723 -8.192 0.540 0.63 24.46 61 LEU B O 1
ATOM 1813 N N . ASP B 1 62 ? -14.313 -8.517 2.095 1.00 22.84 62 ASP B N 1
ATOM 1814 C CA . ASP B 1 62 ? -15.422 -8.809 1.173 1.00 25.93 62 ASP B CA 1
ATOM 1815 C C . ASP B 1 62 ? -16.312 -7.581 1.321 1.00 24.61 62 ASP B C 1
ATOM 1816 O O . ASP B 1 62 ? -16.983 -7.423 2.335 1.00 24.57 62 ASP B O 1
ATOM 1821 N N . VAL B 1 63 ? -16.221 -6.669 0.358 1.00 24.23 63 VAL B N 1
ATOM 1822 C CA . VAL B 1 63 ? -16.715 -5.303 0.470 1.00 26.13 63 VAL B CA 1
ATOM 1823 C C . VAL B 1 63 ? -17.937 -5.110 -0.424 1.00 25.62 63 VAL B C 1
ATOM 1824 O O . VAL B 1 63 ? -17.951 -5.567 -1.571 1.00 28.75 63 VAL B O 1
ATOM 1828 N N . TRP B 1 64 ? -18.957 -4.417 0.087 1.00 27.94 64 TRP B N 1
ATOM 1829 C CA . TRP B 1 64 ? -20.035 -3.968 -0.788 1.00 26.59 64 TRP B CA 1
ATOM 1830 C C . TRP B 1 64 ? -20.595 -2.646 -0.276 1.00 24.96 64 TRP B C 1
ATOM 1831 O O . TRP B 1 64 ? -20.526 -2.335 0.915 1.00 26.48 64 TRP B O 1
ATOM 1842 N N . GLN B 1 65 ? -21.100 -1.840 -1.214 1.00 28.95 65 GLN B N 1
ATOM 1843 C CA . GLN B 1 65 ? -21.609 -0.523 -0.878 1.00 26.30 65 GLN B CA 1
ATOM 1844 C C . GLN B 1 65 ? -22.527 -0.035 -1.992 1.00 28.14 65 GLN B C 1
ATOM 1845 O O . GLN B 1 65 ? -22.507 -0.544 -3.119 1.00 30.44 65 GLN B O 1
ATOM 1851 N N . ALA B 1 66 ? -23.287 0.990 -1.655 1.00 29.51 66 ALA B N 1
ATOM 1852 C CA . ALA B 1 66 ? -24.094 1.745 -2.595 1.00 30.05 66 ALA B CA 1
ATOM 1853 C C . ALA B 1 66 ? -23.225 2.685 -3.420 1.00 37.70 66 ALA B C 1
ATOM 1854 O O . ALA B 1 66 ? -22.099 3.040 -3.044 1.00 36.07 66 ALA B O 1
ATOM 1856 N N . ASP B 1 67 ? -23.756 3.078 -4.575 1.00 35.96 67 ASP B N 1
ATOM 1857 C CA . ASP B 1 67 ? -23.071 4.043 -5.415 1.00 39.24 67 ASP B CA 1
ATOM 1858 C C . ASP B 1 67 ? -23.384 5.451 -4.909 1.00 35.35 67 ASP B C 1
ATOM 1859 O O . ASP B 1 67 ? -24.026 5.640 -3.871 1.00 36.66 67 ASP B O 1
ATOM 1864 N N . ALA B 1 68 ? -22.924 6.460 -5.653 1.00 44.68 68 ALA B N 1
ATOM 1865 C CA . ALA B 1 68 ? -23.082 7.844 -5.217 1.00 45.04 68 ALA B CA 1
ATOM 1866 C C . ALA B 1 68 ? -24.546 8.247 -5.068 1.00 48.50 68 ALA B C 1
ATOM 1867 O O . ALA B 1 68 ? -24.852 9.167 -4.301 1.00 44.06 68 ALA B O 1
ATOM 1869 N N . GLU B 1 69 ? -25.456 7.581 -5.772 1.00 50.91 69 GLU B N 1
ATOM 1870 C CA . GLU B 1 69 ? -26.878 7.879 -5.688 1.00 43.10 69 GLU B CA 1
ATOM 1871 C C . GLU B 1 69 ? -27.572 7.132 -4.558 1.00 39.36 69 GLU B C 1
ATOM 1872 O O . GLU B 1 69 ? -28.785 7.292 -4.377 1.00 45.12 69 GLU B O 1
ATOM 1878 N N . GLY B 1 70 ? -26.840 6.320 -3.807 1.00 39.81 70 GLY B N 1
ATOM 1879 C CA . GLY B 1 70 ? -27.449 5.518 -2.774 1.00 35.33 70 GLY B CA 1
ATOM 1880 C C . GLY B 1 70 ? -28.067 4.231 -3.251 1.00 42.91 70 GLY B C 1
ATOM 1881 O O . GLY B 1 70 ? -28.905 3.665 -2.542 1.00 37.00 70 GLY B O 1
ATOM 1882 N N . ARG B 1 71 ? -27.675 3.742 -4.424 1.00 34.81 71 ARG B N 1
ATOM 1883 C CA . ARG B 1 71 ? -28.235 2.529 -5.011 1.00 43.36 71 ARG B CA 1
ATOM 1884 C C . ARG B 1 71 ? -27.196 1.413 -4.992 1.00 39.08 71 ARG B C 1
ATOM 1885 O O . ARG B 1 71 ? -26.039 1.635 -5.353 1.00 39.95 71 ARG B O 1
ATOM 1893 N N . TYR B 1 72 ? -27.607 0.218 -4.568 1.00 35.96 72 TYR B N 1
ATOM 1894 C CA . TYR B 1 72 ? -26.767 -0.971 -4.643 1.00 36.20 72 TYR B CA 1
ATOM 1895 C C . TYR B 1 72 ? -26.940 -1.655 -5.998 1.00 35.74 72 TYR B C 1
ATOM 1896 O O . TYR B 1 72 ? -27.987 -1.530 -6.639 1.00 37.74 72 TYR B O 1
ATOM 1905 N N . ASP B 1 73 ? -25.913 -2.400 -6.427 1.00 38.88 73 ASP B N 1
ATOM 1906 C CA . ASP B 1 73 ? -26.029 -3.218 -7.641 1.00 37.97 73 ASP B CA 1
ATOM 1907 C C . ASP B 1 73 ? -26.735 -4.521 -7.285 1.00 40.76 73 ASP B C 1
ATOM 1908 O O . ASP B 1 73 ? -26.160 -5.385 -6.614 1.00 39.06 73 ASP B O 1
ATOM 1913 N N . LEU B 1 74 ? -27.979 -4.668 -7.734 1.00 35.83 74 LEU B N 1
ATOM 1914 C CA . LEU B 1 74 ? -28.770 -5.854 -7.458 1.00 44.06 74 LEU B CA 1
ATOM 1915 C C . LEU B 1 74 ? -28.731 -6.877 -8.584 1.00 43.70 74 LEU B C 1
ATOM 1916 O O . LEU B 1 74 ? -29.355 -7.936 -8.458 1.00 47.61 74 LEU B O 1
ATOM 1921 N N . ASP B 1 75 ? -28.034 -6.587 -9.680 1.00 44.62 75 ASP B N 1
ATOM 1922 C CA . ASP B 1 75 ? -27.893 -7.532 -10.780 1.00 50.85 75 ASP B CA 1
ATOM 1923 C C . ASP B 1 75 ? -26.526 -8.199 -10.799 1.00 49.42 75 ASP B C 1
ATOM 1924 O O . ASP B 1 75 ? -26.438 -9.418 -10.980 1.00 49.39 75 ASP B O 1
ATOM 1929 N N . GLY B 1 76 ? -25.463 -7.424 -10.604 1.00 44.53 76 GLY B N 1
ATOM 1930 C CA . GLY B 1 76 ? -24.102 -7.871 -10.779 1.00 39.86 76 GLY B CA 1
ATOM 1931 C C . GLY B 1 76 ? -23.240 -7.476 -9.595 1.00 39.26 76 GLY B C 1
ATOM 1932 O O . GLY B 1 76 ? -23.717 -7.309 -8.472 1.00 41.56 76 GLY B O 1
ATOM 1933 N N . TYR B 1 77 ? -21.948 -7.319 -9.869 1.00 36.13 77 TYR B N 1
ATOM 1934 C CA . TYR B 1 77 ? -20.969 -7.150 -8.800 1.00 40.06 77 TYR B CA 1
ATOM 1935 C C . TYR B 1 77 ? -20.277 -5.802 -8.847 1.00 37.18 77 TYR B C 1
ATOM 1936 O O . TYR B 1 77 ? -19.171 -5.668 -8.328 1.00 35.62 77 TYR B O 1
ATOM 1945 N N . THR B 1 78 ? -20.891 -4.815 -9.486 1.00 40.32 78 THR B N 1
ATOM 1946 C CA . THR B 1 78 ? -20.404 -3.449 -9.386 1.00 36.13 78 THR B CA 1
ATOM 1947 C C . THR B 1 78 ? -20.381 -3.009 -7.931 1.00 36.99 78 THR B C 1
ATOM 1948 O O . THR B 1 78 ? -21.326 -3.256 -7.177 1.00 34.50 78 THR B O 1
ATOM 1952 N N . LEU B 1 79 ? -19.276 -2.364 -7.542 1.00 37.12 79 LEU B N 1
ATOM 1953 C CA . LEU B 1 79 ? -19.042 -1.885 -6.175 1.00 35.45 79 LEU B CA 1
ATOM 1954 C C . LEU B 1 79 ? -19.183 -3.010 -5.150 1.00 33.77 79 LEU B C 1
ATOM 1955 O O . LEU B 1 79 ? -19.623 -2.793 -4.008 1.00 32.51 79 LEU B O 1
ATOM 1960 N N . ARG B 1 80 ? -18.790 -4.212 -5.560 1.00 33.60 80 ARG B N 1
ATOM 1961 C CA . ARG B 1 80 ? -18.618 -5.370 -4.692 1.00 30.97 80 ARG B CA 1
ATOM 1962 C C . ARG B 1 80 ? -17.290 -6.014 -5.071 1.00 32.66 80 ARG B C 1
ATOM 1963 O O . ARG B 1 80 ? -16.895 -5.981 -6.237 1.00 38.48 80 ARG B O 1
ATOM 1971 N N . GLY B 1 81 ? -16.610 -6.624 -4.112 1.00 33.77 81 GLY B N 1
ATOM 1972 C CA . GLY B 1 81 ? -15.359 -7.283 -4.452 1.00 30.60 81 GLY B CA 1
ATOM 1973 C C . GLY B 1 81 ? -14.665 -7.844 -3.231 1.00 30.27 81 GLY B C 1
ATOM 1974 O O . GLY B 1 81 ? -14.878 -7.391 -2.109 1.00 30.13 81 GLY B O 1
ATOM 1975 N N . ARG B 1 82 ? -13.794 -8.830 -3.491 1.00 29.55 82 ARG B N 1
ATOM 1976 C CA . ARG B 1 82 ? -12.887 -9.376 -2.486 1.00 28.81 82 ARG B CA 1
ATOM 1977 C C . ARG B 1 82 ? -11.497 -8.777 -2.701 1.00 30.46 82 ARG B C 1
ATOM 1978 O O . ARG B 1 82 ? -10.950 -8.832 -3.808 1.00 34.03 82 ARG B O 1
ATOM 1986 N N . VAL B 1 83 ? -10.957 -8.191 -1.644 1.00 29.45 83 VAL B N 1
ATOM 1987 C CA . VAL B 1 83 ? -9.672 -7.497 -1.647 1.00 35.55 83 VAL B CA 1
ATOM 1988 C C . VAL B 1 83 ? -8.748 -8.244 -0.697 1.00 27.78 83 VAL B C 1
ATOM 1989 O O . VAL B 1 83 ? -9.088 -8.448 0.461 1.00 28.71 83 VAL B O 1
ATOM 1993 N N . ALA B 1 84 ? -7.566 -8.625 -1.177 1.00 31.14 84 ALA B N 1
ATOM 1994 C CA . ALA B 1 84 ? -6.645 -9.422 -0.382 1.00 35.28 84 ALA B CA 1
ATOM 1995 C C . ALA B 1 84 ? -5.613 -8.530 0.293 1.00 31.99 84 ALA B C 1
ATOM 1996 O O . ALA B 1 84 ? -4.951 -7.738 -0.384 1.00 36.22 84 ALA B O 1
ATOM 1998 N N . ALA B 1 85 ? -5.503 -8.654 1.616 1.00 31.31 85 ALA B N 1
ATOM 1999 C CA . ALA B 1 85 ? -4.397 -8.081 2.374 1.00 32.16 85 ALA B CA 1
ATOM 2000 C C . ALA B 1 85 ? -3.092 -8.798 2.023 1.00 30.47 85 ALA B C 1
ATOM 2001 O O . ALA B 1 85 ? -3.076 -9.975 1.656 1.00 34.96 85 ALA B O 1
ATOM 2003 N N . ASP B 1 86 ? -1.990 -8.077 2.134 1.00 30.34 86 ASP B N 1
ATOM 2004 C CA . ASP B 1 86 ? -0.705 -8.633 1.730 1.00 33.63 86 ASP B CA 1
ATOM 2005 C C . ASP B 1 86 ? -0.030 -9.334 2.919 1.00 34.44 86 ASP B C 1
ATOM 2006 O O . ASP B 1 86 ? -0.671 -9.665 3.928 1.00 31.89 86 ASP B O 1
ATOM 2011 N N . GLY B 1 87 ? 1.270 -9.625 2.777 1.00 35.15 87 GLY B N 1
ATOM 2012 C CA . GLY B 1 87 ? 2.008 -10.346 3.803 1.00 35.11 87 GLY B CA 1
ATOM 2013 C C . GLY B 1 87 ? 2.218 -9.559 5.078 1.00 36.13 87 GLY B C 1
ATOM 2014 O O . GLY B 1 87 ? 2.589 -10.139 6.108 1.00 38.47 87 GLY B O 1
ATOM 2015 N N . GLN B 1 88 ? 2.033 -8.249 5.022 1.00 39.70 88 GLN B N 1
ATOM 2016 C CA . GLN B 1 88 ? 2.111 -7.389 6.190 1.00 36.70 88 GLN B CA 1
ATOM 2017 C C . GLN B 1 88 ? 0.733 -6.989 6.678 1.00 33.18 88 GLN B C 1
ATOM 2018 O O . GLN B 1 88 ? 0.614 -6.063 7.485 1.00 35.05 88 GLN B O 1
ATOM 2024 N N . GLY B 1 89 ? -0.311 -7.650 6.185 1.00 31.46 89 GLY B N 1
ATOM 2025 C CA . GLY B 1 89 ? -1.664 -7.347 6.594 1.00 27.87 89 GLY B CA 1
ATOM 2026 C C . GLY B 1 89 ? -2.271 -6.115 5.971 1.00 33.12 89 GLY B C 1
ATOM 2027 O O . GLY B 1 89 ? -3.378 -5.734 6.366 1.00 30.54 89 GLY B O 1
ATOM 2028 N N . ARG B 1 90 ? -1.600 -5.496 4.997 1.00 28.33 90 ARG B N 1
ATOM 2029 C CA . ARG B 1 90 ? -2.022 -4.223 4.421 1.00 31.34 90 ARG B CA 1
ATOM 2030 C C . ARG B 1 90 ? -2.982 -4.440 3.262 1.00 31.73 90 ARG B C 1
ATOM 2031 O O . ARG B 1 90 ? -2.733 -5.280 2.390 1.00 29.71 90 ARG B O 1
ATOM 2039 N N . TYR B 1 91 ? -4.063 -3.670 3.244 1.00 29.60 91 TYR B N 1
ATOM 2040 C CA . TYR B 1 91 ? -5.034 -3.704 2.165 1.00 32.48 91 TYR B CA 1
ATOM 2041 C C . TYR B 1 91 ? -5.201 -2.304 1.592 1.00 37.30 91 TYR B C 1
ATOM 2042 O O . TYR B 1 91 ? -4.834 -1.302 2.217 1.00 33.22 91 TYR B O 1
ATOM 2051 N N . ARG B 1 92 ? -5.732 -2.257 0.373 1.00 31.87 92 ARG B N 1
ATOM 2052 C CA . ARG B 1 92 ? -6.141 -0.999 -0.225 1.00 35.63 92 ARG B CA 1
ATOM 2053 C C . ARG B 1 92 ? -7.157 -1.318 -1.317 1.00 35.23 92 ARG B C 1
ATOM 2054 O O . ARG B 1 92 ? -7.012 -2.304 -2.047 1.00 36.50 92 ARG B O 1
ATOM 2062 N N . PHE B 1 93 ? -8.197 -0.501 -1.413 1.00 34.72 93 PHE B N 1
ATOM 2063 C CA . PHE B 1 93 ? -9.126 -0.674 -2.512 1.00 36.59 93 PHE B CA 1
ATOM 2064 C C . PHE B 1 93 ? -9.632 0.693 -2.928 1.00 41.14 93 PHE B C 1
ATOM 2065 O O . PHE B 1 93 ? -9.437 1.690 -2.231 1.00 36.22 93 PHE B O 1
ATOM 2073 N N . TYR B 1 94 ? -10.240 0.728 -4.110 1.00 33.78 94 TYR B N 1
ATOM 2074 C CA . TYR B 1 94 ? -10.658 1.962 -4.757 1.00 37.78 94 TYR B CA 1
ATOM 2075 C C . TYR B 1 94 ? -12.151 1.890 -5.048 1.00 39.88 94 TYR B C 1
ATOM 2076 O O . TYR B 1 94 ? -12.635 0.899 -5.603 1.00 39.12 94 TYR B O 1
ATOM 2085 N N . THR B 1 95 ? -12.864 2.954 -4.703 1.00 43.26 95 THR B N 1
ATOM 2086 C CA . THR B 1 95 ? -14.319 2.936 -4.705 1.00 41.14 95 THR B CA 1
ATOM 2087 C C . THR B 1 95 ? -14.814 4.364 -4.905 1.00 41.30 95 THR B C 1
ATOM 2088 O O . THR B 1 95 ? -14.059 5.253 -5.309 1.00 43.55 95 THR B O 1
ATOM 2092 N N . VAL B 1 96 ? -16.101 4.577 -4.648 1.00 38.98 96 VAL B N 1
ATOM 2093 C CA . VAL B 1 96 ? -16.693 5.907 -4.633 1.00 44.82 96 VAL B CA 1
ATOM 2094 C C . VAL B 1 96 ? -17.161 6.201 -3.216 1.00 37.11 96 VAL B C 1
ATOM 2095 O O . VAL B 1 96 ? -17.300 5.306 -2.374 1.00 37.83 96 VAL B O 1
ATOM 2099 N N . MET B 1 97 ? -17.415 7.465 -2.953 1.00 38.96 97 MET B N 1
ATOM 2100 C CA . MET B 1 97 ? -18.051 7.803 -1.684 1.00 36.44 97 MET B CA 1
ATOM 2101 C C . MET B 1 97 ? -19.505 7.337 -1.762 1.00 36.31 97 MET B C 1
ATOM 2102 O O . MET B 1 97 ? -20.254 7.824 -2.619 1.00 42.18 97 MET B O 1
ATOM 2107 N N . PRO B 1 98 ? -19.936 6.393 -0.928 1.00 36.35 98 PRO B N 1
ATOM 2108 C CA . PRO B 1 98 ? -21.313 5.899 -1.036 1.00 33.60 98 PRO B CA 1
ATOM 2109 C C . PRO B 1 98 ? -22.326 6.958 -0.634 1.00 38.64 98 PRO B C 1
ATOM 2110 O O . PRO B 1 98 ? -22.102 7.758 0.276 1.00 36.70 98 PRO B O 1
ATOM 2114 N N . GLY B 1 99 ? -23.440 6.953 -1.331 1.00 37.71 99 GLY B N 1
ATOM 2115 C CA . GLY B 1 99 ? -24.515 7.861 -1.007 1.00 37.69 99 GLY B CA 1
ATOM 2116 C C . GLY B 1 99 ? -25.422 7.328 0.079 1.00 38.74 99 GLY B C 1
ATOM 2117 O O . GLY B 1 99 ? -25.451 6.140 0.383 1.00 42.49 99 GLY B O 1
ATOM 2118 N N . CYS B 1 100 ? -26.169 8.247 0.682 1.00 41.70 100 CYS B N 1
ATOM 2119 C CA . CYS B 1 100 ? -27.239 7.878 1.593 1.00 44.50 100 CYS B CA 1
ATOM 2120 C C . CYS B 1 100 ? -28.436 7.345 0.818 1.00 39.90 100 CYS B C 1
ATOM 2121 O O . CYS B 1 100 ? -28.603 7.605 -0.372 1.00 40.07 100 CYS B O 1
ATOM 2124 N N . TYR B 1 101 ? -29.306 6.628 1.513 1.00 44.86 101 TYR B N 1
ATOM 2125 C CA . TYR B 1 101 ? -30.480 6.097 0.841 1.00 48.85 101 TYR B CA 1
ATOM 2126 C C . TYR B 1 101 ? -31.604 5.877 1.831 1.00 53.29 101 TYR B C 1
ATOM 2127 O O . TYR B 1 101 ? -31.372 5.602 3.016 1.00 43.60 101 TYR B O 1
ATOM 2136 N N . ASP B 1 102 ? -32.826 5.992 1.303 1.00 44.58 102 ASP B N 1
ATOM 2137 C CA . ASP B 1 102 ? -34.048 5.865 2.079 1.00 48.87 102 ASP B CA 1
ATOM 2138 C C . ASP B 1 102 ? -34.251 4.415 2.483 1.00 41.74 102 ASP B C 1
ATOM 2139 O O . ASP B 1 102 ? -34.198 3.517 1.638 1.00 44.54 102 ASP B O 1
ATOM 2144 N N . ILE B 1 103 ? -34.498 4.191 3.771 1.00 43.12 103 ILE B N 1
ATOM 2145 C CA . ILE B 1 103 ? -34.873 2.879 4.279 1.00 44.19 103 ILE B CA 1
ATOM 2146 C C . ILE B 1 103 ? -36.328 2.842 4.717 1.00 49.57 103 ILE B C 1
ATOM 2147 O O . ILE B 1 103 ? -36.761 1.867 5.345 1.00 49.62 103 ILE B O 1
ATOM 2152 N N . SER B 1 104 ? -37.090 3.891 4.418 1.00 50.25 104 SER B N 1
ATOM 2153 C CA . SER B 1 104 ? -38.522 3.918 4.666 1.00 62.86 104 SER B CA 1
ATOM 2154 C C . SER B 1 104 ? -39.268 3.404 3.443 1.00 67.27 104 SER B C 1
ATOM 2155 O O . SER B 1 104 ? -38.756 3.429 2.321 1.00 66.39 104 SER B O 1
ATOM 2158 N N . GLU B 1 105 ? -40.488 2.912 3.683 1.00 76.01 105 GLU B N 1
ATOM 2159 C CA . GLU B 1 105 ? -41.462 2.773 2.618 1.00 79.06 105 GLU B CA 1
ATOM 2160 C C . GLU B 1 105 ? -42.175 4.110 2.428 1.00 88.46 105 GLU B C 1
ATOM 2161 O O . GLU B 1 105 ? -42.271 4.902 3.371 1.00 81.61 105 GLU B O 1
ATOM 2163 N N . PRO B 1 106 ? -42.670 4.395 1.219 1.00 104.00 106 PRO B N 1
ATOM 2164 C CA . PRO B 1 106 ? -43.463 5.627 1.028 1.00 101.48 106 PRO B CA 1
ATOM 2165 C C . PRO B 1 106 ? -44.726 5.670 1.867 1.00 99.76 106 PRO B C 1
ATOM 2166 O O . PRO B 1 106 ? -45.286 6.758 2.056 1.00 105.71 106 PRO B O 1
ATOM 2170 N N . ASP B 1 107 ? -45.200 4.522 2.365 1.00 111.71 107 ASP B N 1
ATOM 2171 C CA . ASP B 1 107 ? -46.329 4.523 3.292 1.00 113.65 107 ASP B CA 1
ATOM 2172 C C . ASP B 1 107 ? -46.032 5.390 4.511 1.00 117.92 107 ASP B C 1
ATOM 2173 O O . ASP B 1 107 ? -46.930 6.052 5.044 1.00 115.35 107 ASP B O 1
ATOM 2175 N N . ASP B 1 108 ? -44.779 5.398 4.963 1.00 106.95 108 ASP B N 1
ATOM 2176 C CA . ASP B 1 108 ? -44.389 6.264 6.064 1.00 104.94 108 ASP B CA 1
ATOM 2177 C C . ASP B 1 108 ? -44.517 7.730 5.653 1.00 106.02 108 ASP B C 1
ATOM 2178 O O . ASP B 1 108 ? -44.252 8.080 4.491 1.00 97.04 108 ASP B O 1
ATOM 2180 N N . PRO B 1 109 ? -44.911 8.614 6.568 1.00 109.90 109 PRO B N 1
ATOM 2181 C CA . PRO B 1 109 ? -45.033 10.034 6.219 1.00 104.90 109 PRO B CA 1
ATOM 2182 C C . PRO B 1 109 ? -43.689 10.634 5.826 1.00 96.11 109 PRO B C 1
ATOM 2183 O O . PRO B 1 109 ? -42.625 10.094 6.130 1.00 96.29 109 PRO B O 1
ATOM 2187 N N . GLU B 1 110 ? -43.758 11.807 5.174 1.00 96.71 110 GLU B N 1
ATOM 2188 C CA . GLU B 1 110 ? -42.671 12.437 4.427 1.00 88.07 110 GLU B CA 1
ATOM 2189 C C . GLU B 1 110 ? -41.377 12.600 5.216 1.00 97.52 110 GLU B C 1
ATOM 2190 O O . GLU B 1 110 ? -40.307 12.746 4.604 1.00 91.08 110 GLU B O 1
ATOM 2192 N N . PRO B 1 111 ? -41.414 12.625 6.563 1.00 103.85 111 PRO B N 1
ATOM 2193 C CA . PRO B 1 111 ? -40.149 12.537 7.312 1.00 100.18 111 PRO B CA 1
ATOM 2194 C C . PRO B 1 111 ? -39.498 11.163 7.202 1.00 85.37 111 PRO B C 1
ATOM 2195 O O . PRO B 1 111 ? -39.336 10.471 8.214 1.00 84.55 111 PRO B O 1
ATOM 2199 N N . HIS B 1 112 ? -39.115 10.762 5.990 1.00 75.79 112 HIS B N 1
ATOM 2200 C CA . HIS B 1 112 ? -38.508 9.451 5.798 1.00 70.24 112 HIS B CA 1
ATOM 2201 C C . HIS B 1 112 ? -37.157 9.383 6.490 1.00 70.50 112 HIS B C 1
ATOM 2202 O O . HIS B 1 112 ? -36.580 10.392 6.905 1.00 68.13 112 HIS B O 1
ATOM 2209 N N . ARG B 1 113 ? -36.649 8.164 6.615 1.00 60.11 113 ARG B N 1
ATOM 2210 C CA . ARG B 1 113 ? -35.386 7.921 7.289 1.00 63.47 113 ARG B CA 1
ATOM 2211 C C . ARG B 1 113 ? -34.336 7.489 6.280 1.00 55.44 113 ARG B C 1
ATOM 2212 O O . ARG B 1 113 ? -34.587 6.608 5.450 1.00 55.38 113 ARG B O 1
ATOM 2220 N N . PHE B 1 114 ? -33.165 8.109 6.357 1.00 49.74 114 PHE B N 1
ATOM 2221 C CA . PHE B 1 114 ? -32.049 7.766 5.498 1.00 46.32 114 PHE B CA 1
ATOM 2222 C C . PHE B 1 114 ? -30.905 7.240 6.346 1.00 44.02 114 PHE B C 1
ATOM 2223 O O . PHE B 1 114 ? -30.693 7.681 7.479 1.00 46.84 114 PHE B O 1
ATOM 2231 N N . ARG B 1 115 ? -30.182 6.282 5.791 1.00 40.24 115 ARG B N 1
ATOM 2232 C CA . ARG B 1 115 ? -28.926 5.865 6.385 1.00 36.81 115 ARG B CA 1
ATOM 2233 C C . ARG B 1 115 ? -27.833 6.890 6.101 1.00 36.77 115 ARG B C 1
ATOM 2234 O O . ARG B 1 115 ? -27.891 7.645 5.130 1.00 36.36 115 ARG B O 1
ATOM 2242 N N . CYS B 1 116 ? -26.850 6.945 6.990 1.00 32.02 116 CYS B N 1
ATOM 2243 C CA . CYS B 1 116 ? -25.641 7.679 6.691 1.00 35.73 116 CYS B CA 1
ATOM 2244 C C . CYS B 1 116 ? -24.809 6.875 5.692 1.00 27.20 116 CYS B C 1
ATOM 2245 O O . CYS B 1 116 ? -25.059 5.689 5.483 1.00 32.49 116 CYS B O 1
ATOM 2248 N N . PRO B 1 117 ? -23.845 7.510 5.031 1.00 32.05 117 PRO B N 1
ATOM 2249 C CA . PRO B 1 117 ? -22.961 6.757 4.127 1.00 32.69 117 PRO B CA 1
ATOM 2250 C C . PRO B 1 117 ? -22.202 5.681 4.881 1.00 29.09 117 PRO B C 1
ATOM 2251 O O . PRO B 1 117 ? -21.802 5.871 6.027 1.00 29.49 117 PRO B O 1
ATOM 2255 N N . HIS B 1 118 ? -22.002 4.535 4.237 1.00 31.22 118 HIS B N 1
ATOM 2256 C CA . HIS B 1 118 ? -21.274 3.462 4.897 1.00 28.08 118 HIS B CA 1
ATOM 2257 C C . HIS B 1 118 ? -20.805 2.464 3.851 1.00 31.03 118 HIS B C 1
ATOM 2258 O O . HIS B 1 118 ? -21.356 2.371 2.750 1.00 28.95 118 HIS B O 1
ATOM 2265 N N . VAL B 1 119 ? -19.775 1.718 4.227 1.00 26.20 119 VAL B N 1
ATOM 2266 C CA . VAL B 1 119 ? -19.265 0.589 3.461 1.00 26.89 119 VAL B CA 1
ATOM 2267 C C . VAL B 1 119 ? -19.433 -0.666 4.309 1.00 22.27 119 VAL B C 1
ATOM 2268 O O . VAL B 1 119 ? -19.003 -0.697 5.472 1.00 24.28 119 VAL B O 1
ATOM 2272 N N . HIS B 1 120 ? -20.021 -1.706 3.727 1.00 23.02 120 HIS B N 1
ATOM 2273 C CA . HIS B 1 120 ? -20.115 -2.999 4.393 1.00 20.65 120 HIS B CA 1
ATOM 2274 C C . HIS B 1 120 ? -18.839 -3.812 4.158 1.00 24.20 120 HIS B C 1
ATOM 2275 O O . HIS B 1 120 ? -18.288 -3.809 3.055 1.00 24.26 120 HIS B O 1
ATOM 2282 N N . VAL B 1 121 ? -18.383 -4.527 5.190 1.00 19.96 121 VAL B N 1
ATOM 2283 C CA . VAL B 1 121 ? -17.179 -5.347 5.076 1.00 21.39 121 VAL B CA 1
ATOM 2284 C C . VAL B 1 121 ? -17.355 -6.638 5.858 1.00 22.16 121 VAL B C 1
ATOM 2285 O O . VAL B 1 121 ? -17.626 -6.602 7.058 1.00 21.89 121 VAL B O 1
ATOM 2289 N N . LYS B 1 122 ? -17.078 -7.771 5.213 1.00 21.11 122 LYS B N 1
ATOM 2290 C CA . LYS B 1 122 ? -16.814 -9.034 5.897 1.00 18.90 122 LYS B CA 1
ATOM 2291 C C . LYS B 1 122 ? -15.316 -9.319 5.834 1.00 19.38 122 LYS B C 1
ATOM 2292 O O . LYS B 1 122 ? -14.705 -9.181 4.775 1.00 22.19 122 LYS B O 1
ATOM 2298 N N . VAL B 1 123 ? -14.712 -9.687 6.943 1.00 21.51 123 VAL B N 1
ATOM 2299 C CA . VAL B 1 123 ? -13.315 -10.121 6.930 1.00 23.27 123 VAL B CA 1
ATOM 2300 C C . VAL B 1 123 ? -13.273 -11.642 6.934 1.00 23.35 123 VAL B C 1
ATOM 2301 O O . VAL B 1 123 ? -13.907 -12.282 7.785 1.00 21.89 123 VAL B O 1
ATOM 2305 N N . TRP B 1 124 ? -12.516 -12.216 5.999 1.00 23.96 124 TRP B N 1
ATOM 2306 C CA . TRP B 1 124 ? -12.357 -13.656 5.841 1.00 22.14 124 TRP B CA 1
ATOM 2307 C C . TRP B 1 124 ? -10.897 -14.056 6.000 1.00 25.39 124 TRP B C 1
ATOM 2308 O O . TRP B 1 124 ? -9.991 -13.306 5.631 1.00 26.42 124 TRP B O 1
ATOM 2319 N N . MET B 1 125 ? -10.677 -15.257 6.540 1.00 21.59 125 MET B N 1
ATOM 2320 C CA . MET B 1 125 ? -9.418 -15.987 6.392 1.00 23.42 125 MET B CA 1
ATOM 2321 C C . MET B 1 125 ? -9.764 -17.329 5.754 1.00 29.77 125 MET B C 1
ATOM 2322 O O . MET B 1 125 ? -10.383 -18.182 6.396 1.00 26.12 125 MET B O 1
ATOM 2327 N N . TYR B 1 126 ? -9.381 -17.512 4.481 1.00 29.69 126 TYR B N 1
ATOM 2328 C CA . TYR B 1 126 ? -9.809 -18.673 3.675 1.00 25.10 126 TYR B CA 1
ATOM 2329 C C . TYR B 1 126 ? -11.336 -18.712 3.779 1.00 29.10 126 TYR B C 1
ATOM 2330 O O . TYR B 1 126 ? -11.982 -17.673 3.597 1.00 28.79 126 TYR B O 1
ATOM 2339 N N . THR B 1 127 ? -11.953 -19.838 4.095 1.00 30.26 127 THR B N 1
ATOM 2340 C CA . THR B 1 127 ? -13.417 -19.873 4.139 1.00 32.33 127 THR B CA 1
ATOM 2341 C C . THR B 1 127 ? -13.995 -19.560 5.515 1.00 32.11 127 THR B C 1
ATOM 2342 O O . THR B 1 127 ? -15.202 -19.747 5.730 1.00 31.28 127 THR B O 1
ATOM 2346 N N . GLN B 1 128 ? -13.176 -19.075 6.440 1.00 29.82 128 GLN B N 1
ATOM 2347 C CA . GLN B 1 128 ? -13.622 -18.737 7.787 1.00 24.86 128 GLN B CA 1
ATOM 2348 C C . GLN B 1 128 ? -13.962 -17.254 7.839 1.00 27.34 128 GLN B C 1
ATOM 2349 O O . GLN B 1 128 ? -13.097 -16.407 7.613 1.00 24.71 128 GLN B O 1
ATOM 2355 N N . GLU B 1 129 ? -15.215 -16.932 8.142 1.00 25.22 129 GLU B N 1
ATOM 2356 C CA . GLU B 1 129 ? -15.579 -15.531 8.307 1.00 25.03 129 GLU B CA 1
ATOM 2357 C C . GLU B 1 129 ? -15.160 -15.096 9.709 1.00 24.79 129 GLU B C 1
ATOM 2358 O O . GLU B 1 129 ? -15.480 -15.765 10.697 1.00 30.19 129 GLU B O 1
ATOM 2364 N N . LEU B 1 130 ? -14.399 -14.003 9.798 1.00 24.89 130 LEU B N 1
ATOM 2365 C CA . LEU B 1 130 ? -13.930 -13.504 11.090 1.00 24.87 130 LEU B CA 1
ATOM 2366 C C . LEU B 1 130 ? -14.766 -12.358 11.630 1.00 23.02 130 LEU B C 1
ATOM 2367 O O . LEU B 1 130 ? -14.814 -12.174 12.853 1.00 25.24 130 LEU B O 1
ATOM 2372 N N . LEU B 1 131 ? -15.444 -11.606 10.758 1.00 21.31 131 LEU B N 1
ATOM 2373 C CA . LEU B 1 131 ? -16.152 -10.398 11.150 1.00 20.86 131 LEU B CA 1
ATOM 2374 C C . LEU B 1 131 ? -17.086 -9.949 10.044 1.00 21.55 131 LEU B C 1
ATOM 2375 O O . LEU B 1 131 ? -16.706 -9.938 8.873 1.00 21.43 131 LEU B O 1
ATOM 2380 N N . THR B 1 132 ? -18.297 -9.550 10.433 1.00 21.28 132 THR B N 1
ATOM 2381 C CA . THR B 1 132 ? -19.18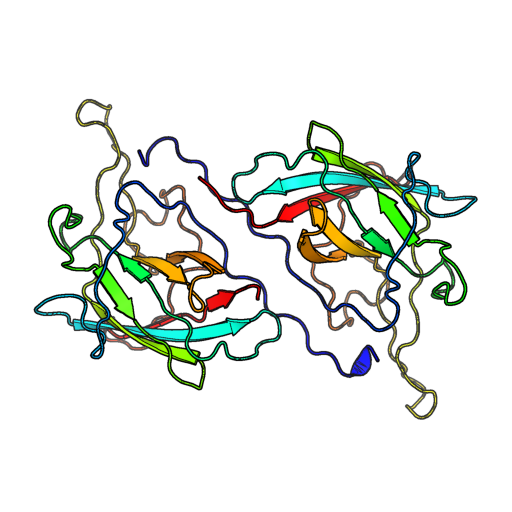3 -8.746 9.603 1.00 20.02 132 THR B CA 1
ATOM 2382 C C . THR B 1 132 ? -19.356 -7.374 10.242 1.00 20.84 132 THR B C 1
ATOM 2383 O O . THR B 1 132 ? -19.763 -7.267 11.408 1.00 21.17 132 THR B O 1
ATOM 2387 N N . THR B 1 133 ? -19.079 -6.323 9.486 1.00 20.49 133 THR B N 1
ATOM 2388 C CA . THR B 1 133 ? -19.161 -5.002 10.087 1.00 20.52 133 THR B CA 1
ATOM 2389 C C . THR B 1 133 ? -19.459 -3.962 9.017 1.00 21.04 133 THR B C 1
ATOM 2390 O O . THR B 1 133 ? -19.753 -4.290 7.859 1.00 22.87 133 THR B O 1
ATOM 2394 N N . GLN B 1 134 ? -19.409 -2.694 9.432 1.00 21.70 134 GLN B N 1
ATOM 2395 C CA . GLN B 1 134 ? -19.614 -1.531 8.572 1.00 20.70 134 GLN B CA 1
ATOM 2396 C C . GLN B 1 134 ? -18.626 -0.446 8.970 1.00 23.03 134 GLN B C 1
ATOM 2397 O O . GLN B 1 134 ? -18.331 -0.265 10.157 1.00 23.27 134 GLN B O 1
ATOM 2403 N N . LEU B 1 135 ? -18.163 0.296 7.972 1.00 22.80 135 LEU B N 1
ATOM 2404 C CA . LEU B 1 135 ? -17.320 1.460 8.155 1.00 21.79 135 LEU B CA 1
ATOM 2405 C C . LEU B 1 135 ? -18.092 2.733 7.832 1.00 27.41 135 LEU B C 1
ATOM 2406 O O . LEU B 1 135 ? -18.911 2.767 6.907 1.00 23.71 135 LEU B O 1
ATOM 2411 N N . TYR B 1 136 ? -17.806 3.771 8.597 1.00 25.18 136 TYR B N 1
ATOM 2412 C CA . TYR B 1 136 ? -18.500 5.039 8.527 1.00 26.65 136 TYR B CA 1
ATOM 2413 C C . TYR B 1 136 ? -17.503 6.141 8.216 1.00 32.90 136 TYR B C 1
ATOM 2414 O O . TYR B 1 136 ? -16.294 5.933 8.247 1.00 26.42 136 TYR B O 1
ATOM 2423 N N . PHE B 1 137 ? -18.029 7.329 7.908 1.00 30.18 137 PHE B N 1
ATOM 2424 C CA . PHE B 1 137 ? -17.248 8.491 7.527 1.00 33.91 137 PHE B CA 1
ATOM 2425 C C . PHE B 1 137 ? -17.472 9.651 8.489 1.00 33.42 137 PHE B C 1
ATOM 2426 O O . PHE B 1 137 ? -18.539 9.759 9.104 1.00 36.66 137 PHE B O 1
ATOM 2434 N N . PRO B 1 138 ? -16.494 10.537 8.637 1.00 39.90 138 PRO B N 1
ATOM 2435 C CA . PRO B 1 138 ? -16.655 11.652 9.580 1.00 37.10 138 PRO B CA 1
ATOM 2436 C C . PRO B 1 138 ? -17.549 12.763 9.037 1.00 42.49 138 PRO B C 1
ATOM 2437 O O . PRO B 1 138 ? -17.553 13.061 7.840 1.00 39.03 138 PRO B O 1
ATOM 2441 N N . ASP B 1 139 ? -18.347 13.352 9.931 1.00 45.77 139 ASP B N 1
ATOM 2442 C CA . ASP B 1 139 ? -19.139 14.544 9.607 1.00 48.56 139 ASP B CA 1
ATOM 2443 C C . ASP B 1 139 ? -19.956 14.348 8.334 1.00 44.96 139 ASP B C 1
ATOM 2444 O O . ASP B 1 139 ? -20.034 15.233 7.475 1.00 46.87 139 ASP B O 1
ATOM 2449 N N . ALA B 1 140 ? -20.566 13.177 8.208 1.00 39.13 140 ALA B N 1
ATOM 2450 C CA . ALA B 1 140 ? -21.390 12.846 7.056 1.00 38.03 140 ALA B CA 1
ATOM 2451 C C . ALA B 1 140 ? -22.867 13.027 7.395 1.00 41.49 140 ALA B C 1
ATOM 2452 O O . ALA B 1 140 ? -23.261 13.052 8.566 1.00 36.52 140 ALA B O 1
ATOM 2454 N N . GLU B 1 141 ? -23.684 13.169 6.342 1.00 36.31 141 GLU B N 1
ATOM 2455 C CA . GLU B 1 141 ? -25.114 13.378 6.523 1.00 41.85 141 GLU B CA 1
ATOM 2456 C C . GLU B 1 141 ? -25.743 12.185 7.228 1.00 38.29 141 GLU B C 1
ATOM 2457 O O . GLU B 1 141 ? -25.450 11.025 6.918 1.00 35.21 141 GLU B O 1
ATOM 2463 N N . HIS B 1 142 ? -26.581 12.486 8.214 1.00 35.71 142 HIS B N 1
ATOM 2464 C CA . HIS B 1 142 ? -27.340 11.529 8.999 1.00 35.13 142 HIS B CA 1
ATOM 2465 C C . HIS B 1 142 ? -26.492 10.707 9.956 1.00 31.95 142 HIS B C 1
ATOM 2466 O O . HIS B 1 142 ? -27.025 9.766 10.546 1.00 33.87 142 HIS B O 1
ATOM 2473 N N . ASN B 1 143 ? -25.211 11.044 10.177 1.00 29.71 143 ASN B N 1
ATOM 2474 C CA . ASN B 1 143 ? -24.480 10.337 11.231 1.00 30.23 143 ASN B CA 1
ATOM 2475 C C . ASN B 1 143 ? -25.181 10.517 12.567 1.00 34.28 143 ASN B C 1
ATOM 2476 O O . ASN B 1 143 ? -25.174 9.619 13.414 1.00 30.45 143 ASN B O 1
ATOM 2481 N N . ASP B 1 144 ? -25.767 11.698 12.775 1.00 30.95 144 ASP B N 1
ATOM 2482 C CA . ASP B 1 144 ? -26.308 12.058 14.076 1.00 34.46 144 ASP B CA 1
ATOM 2483 C C . ASP B 1 144 ? -27.551 11.250 14.429 1.00 35.58 144 ASP B C 1
ATOM 2484 O O . ASP B 1 144 ? -27.859 11.095 15.615 1.00 35.27 144 ASP B O 1
ATOM 2489 N N . THR B 1 145 ? -28.286 10.757 13.427 1.00 30.60 145 THR B N 1
ATOM 2490 C CA . THR B 1 145 ? -29.533 10.040 13.642 1.00 32.42 145 THR B CA 1
ATOM 2491 C C . THR B 1 145 ? -29.490 8.568 13.248 1.00 31.31 145 THR B C 1
ATOM 2492 O O . THR B 1 145 ? -30.417 7.833 13.591 1.00 31.93 145 THR B O 1
ATOM 2496 N N . ASP B 1 146 ? -28.485 8.130 12.512 1.00 27.23 146 ASP B N 1
ATOM 2497 C CA . ASP B 1 146 ? -28.464 6.748 12.037 1.00 28.32 146 ASP B CA 1
ATOM 2498 C C . ASP B 1 146 ? -28.365 5.792 13.216 1.00 27.50 146 ASP B C 1
ATOM 2499 O O . ASP B 1 146 ? -27.568 5.994 14.127 1.00 29.06 146 ASP B O 1
ATOM 2504 N N . ARG B 1 147 ? -29.161 4.725 13.175 1.00 26.29 147 ARG B N 1
ATOM 2505 C CA . ARG B 1 147 ? -29.249 3.842 14.330 1.00 22.88 147 ARG B CA 1
ATOM 2506 C C . ARG B 1 147 ? -27.945 3.099 14.604 1.00 24.95 147 ARG B C 1
ATOM 2507 O O . ARG B 1 147 ? -27.698 2.723 15.758 1.00 25.22 147 ARG B O 1
ATOM 2515 N N . TRP B 1 148 ? -27.157 2.823 13.563 1.00 25.17 148 TRP B N 1
ATOM 2516 C CA . TRP B 1 148 ? -25.995 1.932 13.655 1.00 22.15 148 TRP B CA 1
ATOM 2517 C C . TRP B 1 148 ? -24.666 2.664 13.627 1.00 27.09 148 TRP B C 1
ATOM 2518 O O . TRP B 1 148 ? -23.652 2.065 14.001 1.00 25.30 148 TRP B O 1
ATOM 2529 N N . PHE B 1 149 ? -24.637 3.940 13.231 1.00 24.41 149 PHE B N 1
ATOM 2530 C CA . PHE B 1 149 ? -23.394 4.699 13.178 1.00 23.01 149 PHE B CA 1
ATOM 2531 C C . PHE B 1 149 ? -22.626 4.580 14.483 1.00 25.07 149 PHE B C 1
ATOM 2532 O O . PHE B 1 149 ? -23.175 4.770 15.567 1.00 23.94 149 PHE B O 1
ATOM 2540 N N . ASP B 1 150 ? -21.336 4.337 14.364 1.00 27.75 150 ASP B N 1
ATOM 2541 C CA . ASP B 1 150 ? -20.458 4.071 15.498 1.00 29.59 150 ASP B CA 1
ATOM 2542 C C . ASP B 1 150 ? -19.157 4.835 15.290 1.00 28.80 150 ASP B C 1
ATOM 2543 O O . ASP B 1 150 ? -18.426 4.547 14.339 1.00 25.53 150 ASP B O 1
ATOM 2548 N N . PRO B 1 151 ? -18.847 5.824 16.128 1.00 27.70 151 PRO B N 1
ATOM 2549 C CA . PRO B 1 151 ? -17.612 6.599 15.913 1.00 32.48 151 PRO B CA 1
ATOM 2550 C C . PRO B 1 151 ? -16.340 5.762 15.946 1.00 33.34 151 PRO B C 1
ATOM 2551 O O . PRO B 1 151 ? -15.311 6.199 15.410 1.00 34.57 151 PRO B O 1
ATOM 2555 N N . SER B 1 152 ? -16.360 4.586 16.566 1.00 30.17 152 SER B N 1
ATOM 2556 C CA . SER B 1 152 ? -15.150 3.777 16.612 1.00 30.32 152 SER B CA 1
ATOM 2557 C C . SER B 1 152 ? -14.902 3.036 15.306 1.00 28.15 152 SER B C 1
ATOM 2558 O O . SER B 1 152 ? -13.854 2.391 15.157 1.00 29.92 152 SER B O 1
ATOM 2561 N N . ARG B 1 153 ? -15.831 3.108 14.365 1.00 22.92 153 ARG B N 1
ATOM 2562 C CA . ARG B 1 153 ? -15.616 2.569 13.035 1.00 24.39 153 ARG B CA 1
ATOM 2563 C C . ARG B 1 153 ? -15.699 3.654 11.968 1.00 26.12 153 ARG B C 1
ATOM 2564 O O . ARG B 1 153 ? -16.012 3.376 10.812 1.00 28.48 153 ARG B O 1
ATOM 2572 N N . VAL B 1 154 ? -15.350 4.873 12.326 1.00 30.74 154 VAL B N 1
ATOM 2573 C CA . VAL B 1 154 ? -15.226 5.955 11.352 1.00 31.59 154 VAL B CA 1
ATOM 2574 C C . VAL B 1 154 ? -13.811 5.936 10.786 1.00 31.86 154 VAL B C 1
ATOM 2575 O O . VAL B 1 154 ? -12.830 5.894 11.538 1.00 32.18 154 VAL B O 1
ATOM 2579 N N . VAL B 1 155 ? -13.701 5.973 9.455 1.00 31.17 155 VAL B N 1
ATOM 2580 C CA . VAL B 1 155 ? -12.386 5.967 8.820 1.00 31.11 155 VAL B CA 1
ATOM 2581 C C . VAL B 1 155 ? -11.662 7.279 9.111 1.00 36.03 155 VAL B C 1
ATOM 2582 O O . VAL B 1 155 ? -12.279 8.334 9.290 1.00 34.82 155 VAL B O 1
ATOM 2586 N N . SER B 1 156 ? -10.331 7.218 9.135 1.00 38.73 156 SER B N 1
ATOM 2587 C CA . SER B 1 156 ? -9.487 8.369 9.417 1.00 44.09 156 SER B CA 1
ATOM 2588 C C . SER B 1 156 ? -9.023 8.989 8.113 1.00 46.39 156 SER B C 1
ATOM 2589 O O . SER B 1 156 ? -8.548 8.287 7.217 1.00 49.73 156 SER B O 1
ATOM 2592 N N . CYS B 1 157 ? -9.138 10.296 8.012 1.00 50.79 157 CYS B N 1
ATOM 2593 C CA . CYS B 1 157 ? -8.659 10.955 6.816 1.00 55.03 157 CYS B CA 1
ATOM 2594 C C . CYS B 1 157 ? -7.149 10.813 6.740 1.00 60.27 157 CYS B C 1
ATOM 2595 O O . CYS B 1 157 ? -6.425 11.297 7.618 1.00 68.58 157 CYS B O 1
ATOM 2598 N N . ALA B 1 158 ? -6.675 10.125 5.704 1.00 56.89 158 ALA B N 1
ATOM 2599 C CA . ALA B 1 158 ? -5.243 10.097 5.440 1.00 74.12 158 ALA B CA 1
ATOM 2600 C C . ALA B 1 158 ? -4.804 11.362 4.706 1.00 63.64 158 ALA B C 1
ATOM 2601 O O . ALA B 1 158 ? -3.868 12.042 5.143 1.00 76.32 158 ALA B O 1
ATOM 2603 N N . SER B 1 159 ? -5.465 11.702 3.593 1.00 73.39 159 SER B N 1
ATOM 2604 C CA . SER B 1 159 ? -5.135 12.921 2.851 1.00 85.30 159 SER B CA 1
ATOM 2605 C C . SER B 1 159 ? -6.296 13.911 2.785 1.00 88.01 159 SER B C 1
ATOM 2606 O O . SER B 1 159 ? -6.146 15.061 3.208 1.00 95.15 159 SER B O 1
ATOM 2609 N N . ARG B 1 160 ? -7.453 13.467 2.287 1.00 78.71 160 ARG B N 1
ATOM 2610 C CA . ARG B 1 160 ? -8.642 14.226 1.892 1.00 80.93 160 ARG B CA 1
ATOM 2611 C C . ARG B 1 160 ? -8.445 14.958 0.572 1.00 74.36 160 ARG B C 1
ATOM 2612 O O . ARG B 1 160 ? -9.431 15.374 -0.029 1.00 79.38 160 ARG B O 1
ATOM 2614 N N . SER B 1 161 ? -7.207 15.061 0.077 1.00 79.33 161 SER B N 1
ATOM 2615 C CA . SER B 1 161 ? -6.944 15.630 -1.245 1.00 76.68 161 SER B CA 1
ATOM 2616 C C . SER B 1 161 ? -6.854 14.543 -2.306 1.00 83.05 161 SER B C 1
ATOM 2617 O O . SER B 1 161 ? -7.429 14.688 -3.390 1.00 70.02 161 SER B O 1
ATOM 2620 N N . GLY B 1 162 ? -6.142 13.455 -2.009 1.00 90.48 162 GLY B N 1
ATOM 2621 C CA . GLY B 1 162 ? -6.254 12.241 -2.781 1.00 80.01 162 GLY B CA 1
ATOM 2622 C C . GLY B 1 162 ? -7.498 11.453 -2.469 1.00 78.39 162 GLY B C 1
ATOM 2623 O O . GLY B 1 162 ? -7.715 10.386 -3.051 1.00 72.94 162 GLY B O 1
ATOM 2624 N N . ARG B 1 163 ? -8.330 11.960 -1.559 1.00 71.39 163 ARG B N 1
ATOM 2625 C CA . ARG B 1 163 ? -9.506 11.241 -1.093 1.00 66.54 163 ARG B CA 1
ATOM 2626 C C . ARG B 1 163 ? -9.086 9.856 -0.601 1.00 59.44 163 ARG B C 1
ATOM 2627 O O . ARG B 1 163 ? -9.549 8.818 -1.073 1.00 62.00 163 ARG B O 1
ATOM 2629 N N . LYS B 1 164 ? -8.167 9.867 0.358 1.00 48.48 164 LYS B N 1
ATOM 2630 C CA . LYS B 1 164 ? -7.604 8.658 0.939 1.00 49.73 164 LYS B CA 1
ATOM 2631 C C . LYS B 1 164 ? -8.083 8.528 2.377 1.00 49.10 164 LYS B C 1
ATOM 2632 O O . LYS B 1 164 ? -8.022 9.493 3.148 1.00 46.65 164 LYS B O 1
ATOM 2638 N N . TRP B 1 165 ? -8.548 7.334 2.727 1.00 37.06 165 TRP B N 1
ATOM 2639 C CA . TRP B 1 165 ? -9.063 7.047 4.053 1.00 36.22 165 TRP B CA 1
ATOM 2640 C C . TRP B 1 165 ? -8.413 5.783 4.592 1.00 37.28 165 TRP B C 1
ATOM 2641 O O . TRP B 1 165 ? -8.055 4.884 3.833 1.00 40.38 165 TRP B O 1
ATOM 2652 N N . SER B 1 166 ? -8.271 5.715 5.920 1.00 33.87 166 SER B N 1
ATOM 2653 C CA . SER B 1 166 ? -7.543 4.639 6.569 1.00 31.44 166 SER B CA 1
ATOM 2654 C C . SER B 1 166 ? -8.392 4.015 7.661 1.00 32.58 166 SER B C 1
ATOM 2655 O O . SER B 1 166 ? -9.102 4.715 8.391 1.00 32.77 166 SER B O 1
ATOM 2658 N N . PHE B 1 167 ? -8.316 2.695 7.768 1.00 29.95 167 PHE B N 1
ATOM 2659 C CA . PHE B 1 167 ? -8.916 2.013 8.904 1.00 32.86 167 PHE B CA 1
ATOM 2660 C C . PHE B 1 167 ? -8.201 0.705 9.204 1.00 32.60 167 PHE B C 1
ATOM 2661 O O . PHE B 1 167 ? -7.971 -0.092 8.288 1.00 28.17 167 PHE B O 1
ATOM 2669 N N . ASP B 1 168 ? -7.888 0.461 10.487 1.00 28.27 168 ASP B N 1
ATOM 2670 C CA . ASP B 1 168 ? -7.280 -0.800 10.905 1.00 26.06 168 ASP B CA 1
ATOM 2671 C C . ASP B 1 168 ? -8.327 -1.705 11.537 1.00 30.74 168 ASP B C 1
ATOM 2672 O O . ASP B 1 168 ? -8.983 -1.327 12.514 1.00 27.98 168 ASP B O 1
ATOM 2677 N N . PHE B 1 169 ? -8.519 -2.879 10.946 1.00 23.02 169 PHE B N 1
ATOM 2678 C CA . PHE B 1 169 ? -9.412 -3.872 11.510 1.00 19.45 169 PHE B CA 1
ATOM 2679 C C . PHE B 1 169 ? -8.678 -4.652 12.590 1.00 24.98 169 PHE B C 1
ATOM 2680 O O . PHE B 1 169 ? -7.495 -4.964 12.446 1.00 27.04 169 PHE B O 1
ATOM 2688 N N . VAL B 1 170 ? -9.386 -4.971 13.675 1.00 21.36 170 VAL B N 1
ATOM 2689 C CA . VAL B 1 170 ? -8.854 -5.846 14.716 1.00 20.61 170 VAL B CA 1
ATOM 2690 C C . VAL B 1 170 ? -9.853 -6.983 14.866 1.00 23.51 170 VAL B C 1
ATOM 2691 O O . VAL B 1 170 ? -10.992 -6.767 15.292 1.00 21.94 170 VAL B O 1
ATOM 2695 N N . VAL B 1 171 ? -9.424 -8.185 14.509 1.00 18.86 171 VAL B N 1
ATOM 2696 C CA . VAL B 1 171 ? -10.260 -9.375 14.504 1.00 18.88 171 VAL B CA 1
ATOM 2697 C C . VAL B 1 171 ? -9.737 -10.373 15.515 1.00 23.28 171 VAL B C 1
ATOM 2698 O O . VAL B 1 171 ? -8.550 -10.438 15.828 1.00 24.37 171 VAL B O 1
ATOM 2702 N N . GLN B 1 172 ? -10.656 -11.152 16.050 1.00 21.07 172 GLN B N 1
ATOM 2703 C CA . GLN B 1 172 ? -10.331 -12.138 17.063 1.00 22.14 172 GLN B CA 1
ATOM 2704 C C . GLN B 1 172 ? -9.808 -13.412 16.407 1.00 26.55 172 GLN B C 1
ATOM 2705 O O . GLN B 1 172 ? -10.512 -14.039 15.607 1.00 30.59 172 GLN B O 1
ATOM 2711 N N . ARG B 1 173 ? -8.574 -13.796 16.732 1.00 25.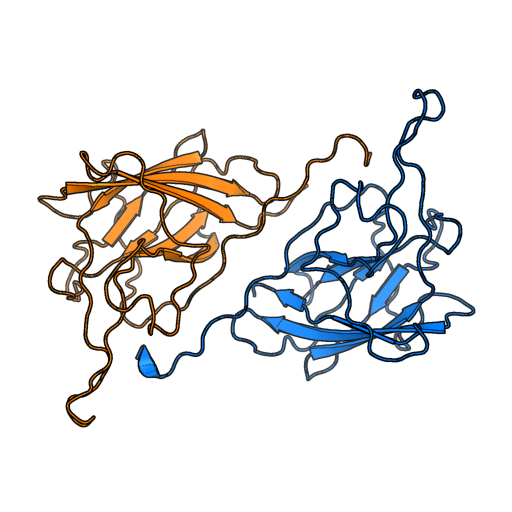99 173 ARG B N 1
ATOM 2712 C CA . ARG B 1 173 ? -8.016 -15.066 16.292 1.00 28.43 173 ARG B CA 1
ATOM 2713 C C . ARG B 1 173 ? -7.624 -15.963 17.458 1.00 32.85 173 ARG B C 1
ATOM 2714 O O . ARG B 1 173 ? -7.358 -15.505 18.573 1.00 40.14 173 ARG B O 1
ATOM 2722 N N . ARG B 1 174 ? -7.520 -17.260 17.174 1.00 38.54 174 ARG B N 1
ATOM 2723 C CA . ARG B 1 174 ? -7.009 -18.203 18.162 1.00 37.69 174 ARG B CA 1
ATOM 2724 C C . ARG B 1 174 ? -5.536 -17.922 18.419 1.00 47.30 174 ARG B C 1
ATOM 2725 O O . ARG B 1 174 ? -4.718 -17.941 17.494 1.00 44.34 174 ARG B O 1
ATOM 2727 N N . LEU B 1 175 ? -5.191 -17.641 19.665 1.00 46.99 175 LEU B N 1
ATOM 2728 C CA . LEU B 1 175 ? -3.801 -17.467 20.051 1.00 45.56 175 LEU B CA 1
ATOM 2729 C C . LEU B 1 175 ? -3.285 -18.782 20.619 1.00 50.96 175 LEU B C 1
ATOM 2730 O O . LEU B 1 175 ? -3.985 -19.449 21.386 1.00 60.13 175 LEU B O 1
ATOM 2735 N N . GLU B 1 176 ? -2.073 -19.160 20.224 1.00 70.61 176 GLU B N 1
ATOM 2736 C CA . GLU B 1 176 ? -1.476 -20.418 20.682 1.00 72.72 176 GLU B CA 1
ATOM 2737 C C . GLU B 1 176 ? -0.361 -20.144 21.685 1.00 77.29 176 GLU B C 1
ATOM 2738 O O . GLU B 1 176 ? 0.009 -18.990 21.908 1.00 72.44 176 GLU B O 1
#

Radius of gyration: 22.93 Å; Cα contacts (8 Å, |Δi|>4): 841; chains: 2; bounding box: 62×45×66 Å

Solvent-accessible surface area: 16617 Å² total; per-residue (Å²): 76,7,37,82,64,92,106,26,64,108,25,13,13,7,3,2,71,14,53,48,41,84,96,59,10,52,102,58,140,98,3,56,2,15,147,59,28,72,10,18,1,20,12,76,0,9,6,32,95,33,118,55,0,62,32,0,18,0,8,0,2,1,0,33,64,116,9,144,22,37,94,149,28,80,77,8,4,0,70,5,73,7,67,51,111,0,128,6,112,0,71,1,34,68,3,12,32,22,63,28,23,117,121,139,57,114,145,123,28,94,78,0,0,11,3,0,0,0,18,0,52,25,181,134,104,74,13,5,20,0,0,1,0,5,58,154,24,122,47,19,133,101,16,97,3,36,29,100,84,9,33,2,71,71,62,39,242,78,25,137,85,19,35,25,62,0,14,3,34,143,91,9,24,99,59,54,107,16,66,108,22,11,14,8,4,12,71,16,68,59,52,90,93,65,8,52,100,58,131,81,1,53,2,19,147,66,29,105,12,26,2,33,12,94,0,7,0,7,47,32,97,54,1,60,39,0,20,0,6,0,2,2,1,32,66,121,8,149,22,34,117,134,24,69,75,6,6,0,65,4,72,6,56,51,104,0,131,7,114,0,61,1,30,78,3,12,33,20,58,41,34,60,123,100,39,104,98,117,53,95,76,0,0,12,2,0,0,0,19,0,48,34,182,130,116,75,20,5,21,0,0,0,0,3,54,153,26,130,58,19,132,79,13,81,4,38,28,99,85,10,32,3,70,64,59,56,68,110,42,29,80,30,33,25,60,0,13,3,42,77,109,73,156

B-factor: mean 33.42, std 15.46, range [12.81, 117.92]

Sequence (343 aa):
GYGAQPRHLPLTGTDILGPFYRPGAPDRPDGVLCDGATVELNGRVLDQEGKTVSSGAVLLDVWQADAEGRYDLDGYTTLRGRVAADGQGRYRFYTVMPGCCYDISEPDDPEPHRFRCPHVHVKVWMMYTQELLTTQLYFPDAEHNDTDRWFDPSRVVSCASRSGRKWSFDFVVQRGYGAQPRHLPLTGTDILGPFYRPGAPDRPDGVLCDGATVELNGRVLDQEGKTVSGAVLLDVWQADAEGRYDLDGYTLRGRVAADGQGRYRFYTVMPGCYDISEPDDPEPHRFRCPHVHVKVWMYTQELLTTQLYFPDAEHNDTDRWFDPSRVVSCASRSGRKWSFDFVVQRRLE

Secondary structure (DSSP, 8-state):
-GGGPPPPPPPPPP----S---TTPPB-TT-B-STT--EEEEEEEEETTS-B-TT-EEEEE---TTS---SSS-TTEEEEE--TTSEEEEEE-PPPPEE-S-TTSPSSPPEEPPEEEEEEEETTEEEEEEEEE-TT-TTTTT-SS--GGGBPEE-STTS-EEE--EEE--/-TTTPPPPPPPPPP----S---TTPPB-TT-B-STT--EEEEEEEEETTS-B-TT-EEEEE---TTS---SSS-TTEEEEE--TTSEEEEEE-PPPP-B-S-TTS-SS--BPPPEEEEEEEETTEEEEEEEEE-TT-TTTTT-SS--GGGBPEES-SSS-EEE--EEE-----

Nearest PDB structures (foldseek):
  4ilt-assembly2_B  TM=8.824E-01  e=3.189E-14  Streptomyces sp. SirexAA-E
  2boy-assembly1_A  TM=8.395E-01  e=2.425E-14  Rhodococcus opacus
  3n9t-assembly1_A-2  TM=8.587E-01  e=2.425E-13  Pseudomonas putida
  2boy-assembly4_D  TM=8.395E-01  e=2.425E-13  Rhodococcus opacus
  3pcd-assembly1_M  TM=6.930E-01  e=3.373E-09  Pseudomonas putida